Protein AF-A0A1V5Z881-F1 (afdb_monomer_lite)

Secondary structure (DSSP, 8-state):
------PPPPTT---PPP------PPP--EEEEEEESEEEEEPTT-EEEEEE-SSSEEEEETTEEEEE-TT-EEEEEESS-BS-EEEEETTEEEEEEEEEEEEEETTEEEEEEEEEEEEB--EEEEEEES--EEEEE-TT-EEEEETTEEEEEE-TTPEEEEES-B--TTS-EEEEEETTTEEEEEEEESEEEEE---

Sequence (198 aa):
MTSLDLVFCDPGESSDSPVKEITVLPVDRQDVLLSGPGTANIDAGGELFFTVKGPGMLIRIGGRDRYLEKGDLVRIEINNGGTGSISIINNAIVQFNFDKVSLWINGQEFESGWLTNININQYEQIATSDITIRIIAREPGLKGLVNGIPSIVASPGQMITLHNTGTDSTGKLLFSIQDGAGFSFRGGIESYEVTTPF

Foldseek 3Di:
DDDDDDDDDDPPDPPPDPPPPPPPDDQDFWWKWWWDAWDKKWAFFKKKWFFAQDFDWWWQFPNDIDGDDHGKIKMKGQHHITAFWWKWPPQWTFGDWHAWIWIDIPNHTDDIGTTDGTTRPHTPDMAMFFGKMKIAAAPPWIWMDTNNHTDDTGHHQKIKIFTRWAADPNRTFTWHADVPTHIITTTTGNDMDIGHDD

Radius of gyration: 20.82 Å; chains: 1; bounding box: 64×52×42 Å

Structure (mmCIF, N/CA/C/O backbone):
data_AF-A0A1V5Z881-F1
#
_entry.id   AF-A0A1V5Z881-F1
#
loop_
_atom_site.group_PDB
_atom_site.id
_atom_site.type_symbol
_atom_site.label_atom_id
_atom_site.label_alt_id
_atom_site.label_comp_id
_atom_site.label_asym_id
_atom_site.label_entity_id
_atom_site.label_seq_id
_atom_site.pdbx_PDB_ins_code
_atom_site.Cartn_x
_atom_site.Cartn_y
_atom_site.Cartn_z
_atom_site.occupancy
_atom_site.B_iso_or_equiv
_atom_site.auth_seq_id
_atom_site.auth_comp_id
_atom_site.auth_asym_id
_atom_site.auth_atom_id
_atom_site.pdbx_PDB_model_num
ATOM 1 N N . MET A 1 1 ? -44.260 37.693 -11.714 1.00 41.31 1 MET A N 1
ATOM 2 C CA . MET A 1 1 ? -44.206 38.069 -10.288 1.00 41.31 1 MET A CA 1
ATOM 3 C C . MET A 1 1 ? -44.377 36.793 -9.502 1.00 41.31 1 MET A C 1
ATOM 5 O O . MET A 1 1 ? -45.461 36.230 -9.530 1.00 41.31 1 MET A O 1
ATOM 9 N N . THR A 1 2 ? -43.302 36.294 -8.911 1.00 42.19 2 THR A N 1
ATOM 10 C CA . THR A 1 2 ? -43.295 35.037 -8.157 1.00 42.19 2 THR A CA 1
ATOM 11 C C . THR A 1 2 ? -42.903 35.401 -6.732 1.00 42.19 2 THR A C 1
ATOM 13 O O . THR A 1 2 ? -41.853 36.009 -6.531 1.00 42.19 2 THR A O 1
ATOM 16 N N . SER A 1 3 ? -43.804 35.140 -5.784 1.00 46.16 3 SER A N 1
ATOM 17 C CA . SER A 1 3 ? -43.591 35.367 -4.351 1.00 46.16 3 SER A CA 1
ATOM 18 C C . SER A 1 3 ? -42.588 34.346 -3.824 1.00 46.16 3 SER A C 1
ATOM 20 O O . SER A 1 3 ? -42.659 33.176 -4.199 1.00 46.16 3 SER A O 1
ATOM 22 N N . LEU A 1 4 ? -41.653 34.793 -2.989 1.00 37.97 4 LEU A N 1
ATOM 23 C CA . LEU A 1 4 ? -40.708 33.935 -2.285 1.00 37.97 4 LEU A CA 1
ATOM 24 C C . LEU A 1 4 ? -41.247 33.722 -0.866 1.00 37.97 4 LEU A C 1
ATOM 26 O O . LEU A 1 4 ? -41.207 34.647 -0.056 1.00 37.97 4 LEU A O 1
ATOM 30 N N . ASP A 1 5 ? -41.763 32.528 -0.581 1.00 45.12 5 ASP A N 1
ATOM 31 C CA . ASP A 1 5 ? -42.147 32.139 0.777 1.00 45.12 5 ASP A CA 1
ATOM 32 C C . ASP A 1 5 ? -40.888 31.757 1.564 1.00 45.12 5 ASP A C 1
ATOM 34 O O . ASP A 1 5 ? -40.232 30.752 1.288 1.00 45.12 5 ASP A O 1
ATOM 38 N N . LEU A 1 6 ? -40.530 32.595 2.536 1.00 38.25 6 LEU A N 1
ATOM 39 C CA . LEU A 1 6 ? -39.481 32.325 3.515 1.00 38.25 6 LEU A CA 1
ATOM 40 C C . LEU A 1 6 ? -40.122 31.692 4.753 1.00 38.25 6 LEU A C 1
ATOM 42 O O . LEU A 1 6 ? -40.798 32.370 5.525 1.00 38.25 6 LEU A O 1
ATOM 46 N N . VAL A 1 7 ? -39.893 30.394 4.946 1.00 51.06 7 VAL A N 1
ATOM 47 C CA . VAL A 1 7 ? -40.188 29.705 6.208 1.00 51.06 7 VAL A CA 1
ATOM 48 C C . VAL A 1 7 ? -38.971 29.865 7.120 1.00 51.06 7 VAL A C 1
ATOM 50 O O . VAL A 1 7 ? -37.880 29.407 6.786 1.00 51.06 7 VAL A O 1
ATOM 53 N N . PHE A 1 8 ? -39.143 30.539 8.257 1.00 43.69 8 PHE A N 1
ATOM 54 C CA . PHE A 1 8 ? -38.136 30.591 9.317 1.00 43.69 8 PHE A CA 1
ATOM 55 C C . PHE A 1 8 ? -38.283 29.350 10.204 1.00 43.69 8 PHE A C 1
ATOM 57 O O . PHE A 1 8 ? -39.361 29.116 10.749 1.00 43.69 8 PHE A O 1
ATOM 64 N N . CYS A 1 9 ? -37.215 28.562 10.351 1.00 49.19 9 CYS A N 1
ATOM 65 C CA . CYS A 1 9 ? -37.165 27.487 11.343 1.00 49.19 9 CYS A CA 1
ATOM 66 C C . CYS A 1 9 ? -36.985 28.064 12.758 1.00 49.19 9 CYS A C 1
ATOM 68 O O . CYS A 1 9 ? -36.233 29.020 12.960 1.00 49.19 9 CYS A O 1
ATOM 70 N N . ASP A 1 10 ? -37.687 27.463 13.718 1.00 52.06 10 ASP A N 1
ATOM 71 C CA . ASP A 1 10 ? -37.670 27.773 15.152 1.00 52.06 10 ASP A CA 1
ATOM 72 C C . ASP A 1 10 ? -36.267 27.487 15.745 1.00 52.06 10 ASP A C 1
ATOM 74 O O . ASP A 1 10 ? -35.690 26.442 15.430 1.00 52.06 10 ASP A O 1
ATOM 78 N N . PRO A 1 11 ? -35.672 28.346 16.600 1.00 50.09 11 PRO A N 1
ATOM 79 C CA . PRO A 1 11 ? -34.276 28.214 17.029 1.00 50.09 11 PRO A CA 1
ATOM 80 C C . PRO A 1 11 ? -34.066 27.151 18.129 1.00 50.09 11 PRO A C 1
ATOM 82 O O . PRO A 1 11 ? -33.112 27.238 18.901 1.00 50.09 11 PRO A O 1
ATOM 85 N N . GLY A 1 12 ? -34.961 26.162 18.224 1.00 48.94 12 GLY A N 1
ATOM 86 C CA . GLY A 1 12 ? -34.982 25.143 19.277 1.00 48.94 12 GLY A CA 1
ATOM 87 C C . GLY A 1 12 ? -34.717 23.709 18.817 1.00 48.94 12 GLY A C 1
ATOM 88 O O . GLY A 1 12 ? -34.473 22.854 19.668 1.00 48.94 12 GLY A O 1
ATOM 89 N N . GLU A 1 13 ? -34.726 23.416 17.514 1.00 47.75 13 GLU A N 1
ATOM 90 C CA . GLU A 1 13 ? -34.368 22.078 17.040 1.00 47.75 13 GLU A CA 1
ATOM 91 C C . GLU A 1 13 ? -32.858 21.986 16.826 1.00 47.75 13 GLU A C 1
ATOM 93 O O . GLU A 1 13 ? -32.286 22.538 15.885 1.00 47.75 13 GLU A O 1
ATOM 98 N N . SER A 1 14 ? -32.205 21.278 17.746 1.00 51.06 14 SER A N 1
ATOM 99 C CA . SER A 1 14 ? -30.884 20.697 17.545 1.00 51.06 14 SER A CA 1
ATOM 100 C C . SER A 1 14 ? -30.929 19.830 16.286 1.00 51.06 14 SER A C 1
ATOM 102 O O . SER A 1 14 ? -31.269 18.652 16.353 1.00 51.06 14 SER A O 1
ATOM 104 N N . SER A 1 15 ? -30.602 20.418 15.135 1.00 48.44 15 SER A N 1
ATOM 105 C CA . SER A 1 15 ? -30.239 19.662 13.944 1.00 48.44 15 SER A CA 1
ATOM 106 C C . SER A 1 15 ? -29.071 18.773 14.343 1.00 48.44 15 SER A C 1
ATOM 108 O O . SER A 1 15 ? -27.965 19.280 14.554 1.00 48.44 15 SER A O 1
ATOM 110 N N . ASP A 1 16 ? -29.305 17.464 14.448 1.00 54.44 16 ASP A N 1
ATOM 111 C CA . ASP A 1 16 ? -28.211 16.503 14.464 1.00 54.44 16 ASP A CA 1
ATOM 112 C C . ASP A 1 16 ? -27.288 16.870 13.302 1.00 54.44 16 ASP A C 1
ATOM 114 O O . ASP A 1 16 ? -27.725 17.052 12.158 1.00 54.44 16 ASP A O 1
ATOM 118 N N . SER A 1 17 ? -26.019 17.124 13.623 1.00 54.38 17 SER A N 1
ATOM 119 C CA . SER A 1 17 ? -25.043 17.461 12.596 1.00 54.38 17 SER A CA 1
ATOM 120 C C . SER A 1 17 ? -25.013 16.296 11.609 1.00 54.38 17 SER A C 1
ATOM 122 O O . SER A 1 17 ? -24.917 15.153 12.060 1.00 54.38 17 SER A O 1
ATOM 124 N N . PRO A 1 18 ? -25.126 16.539 10.291 1.00 47.09 18 PRO A N 1
ATOM 125 C CA . PRO A 1 18 ? -25.160 15.456 9.324 1.00 47.09 18 PRO A CA 1
ATOM 126 C C . PRO A 1 18 ? -23.908 14.602 9.515 1.00 47.09 18 PRO A C 1
ATOM 128 O O . PRO A 1 18 ? -22.785 15.096 9.376 1.00 47.09 18 PRO A O 1
ATOM 131 N N . VAL A 1 19 ? -24.105 13.331 9.880 1.00 45.56 19 VAL A N 1
ATOM 132 C CA . VAL A 1 19 ? -23.028 12.346 9.935 1.00 45.56 19 VAL A CA 1
ATOM 133 C C . VAL A 1 19 ? -22.480 12.261 8.520 1.00 45.56 19 VAL A C 1
ATOM 135 O O . VAL A 1 19 ? -23.151 11.808 7.595 1.00 45.56 19 VAL A O 1
ATOM 138 N N . LYS A 1 20 ? -21.280 12.804 8.328 1.00 40.09 20 LYS A N 1
ATOM 139 C CA . LYS A 1 20 ? -20.605 12.820 7.037 1.00 40.09 20 LYS A CA 1
ATOM 140 C C . LYS A 1 20 ? -20.069 11.411 6.793 1.00 40.09 20 LYS A C 1
ATOM 142 O O . LYS A 1 20 ? -18.910 11.125 7.075 1.00 40.09 20 LYS A O 1
ATOM 147 N N . GLU A 1 21 ? -20.928 10.510 6.331 1.00 46.28 21 GLU A N 1
ATOM 148 C CA . GLU A 1 21 ? -20.502 9.196 5.860 1.00 46.28 21 GLU A CA 1
ATOM 149 C C . GLU A 1 21 ? -19.672 9.399 4.588 1.00 46.28 21 GLU A C 1
ATOM 151 O O . GLU A 1 21 ? -20.190 9.712 3.514 1.00 46.28 21 GLU A O 1
ATOM 156 N N . ILE A 1 22 ? -18.349 9.283 4.712 1.00 46.09 22 ILE A N 1
ATOM 157 C CA . ILE A 1 22 ? -17.461 9.229 3.553 1.00 46.09 22 ILE A CA 1
ATOM 158 C C . ILE A 1 22 ? -17.677 7.858 2.918 1.00 46.09 22 ILE A C 1
ATOM 160 O O . ILE A 1 22 ? -17.100 6.860 3.343 1.00 46.09 22 ILE A O 1
ATOM 164 N N . THR A 1 23 ? -18.537 7.801 1.904 1.00 40.41 23 THR A N 1
ATOM 165 C CA . THR A 1 23 ? -18.620 6.624 1.039 1.00 40.41 23 THR A CA 1
ATOM 166 C C . THR A 1 23 ? -17.416 6.661 0.102 1.00 40.41 23 THR A C 1
ATOM 168 O O . THR A 1 23 ? -17.416 7.395 -0.886 1.00 40.41 23 THR A O 1
ATOM 171 N N . VAL A 1 24 ? -16.364 5.908 0.425 1.00 50.66 24 VAL A N 1
ATOM 172 C CA . VAL A 1 24 ? -15.249 5.679 -0.503 1.00 50.66 24 VAL A CA 1
ATOM 173 C C . VAL A 1 24 ? -15.739 4.687 -1.551 1.00 50.66 24 VAL A C 1
ATOM 175 O O . VAL A 1 24 ? -15.876 3.495 -1.276 1.00 50.66 24 VAL A O 1
ATOM 178 N N . LEU A 1 25 ? -16.055 5.180 -2.748 1.00 49.97 25 LEU A N 1
ATOM 179 C CA . LEU A 1 25 ? -16.342 4.301 -3.876 1.00 49.97 25 LEU A CA 1
ATOM 180 C C . LEU A 1 25 ? -15.048 3.566 -4.256 1.00 49.97 25 LEU A C 1
ATOM 182 O O . LEU A 1 25 ? -13.996 4.207 -4.334 1.00 49.97 25 LEU A O 1
ATOM 186 N N . PRO A 1 26 ? -15.090 2.242 -4.478 1.00 54.88 26 PRO A N 1
ATOM 187 C CA . PRO A 1 26 ? -13.920 1.520 -4.947 1.00 54.88 26 PRO A CA 1
ATOM 188 C C . PRO A 1 26 ? -13.486 2.102 -6.295 1.00 54.88 26 PRO A C 1
ATOM 190 O O . PRO A 1 26 ? -14.271 2.164 -7.238 1.00 54.88 26 PRO A O 1
ATOM 193 N N . VAL A 1 27 ? -12.235 2.555 -6.366 1.00 64.94 27 VAL A N 1
ATOM 194 C CA . VAL A 1 27 ? -11.595 2.924 -7.631 1.00 64.94 27 VAL A CA 1
ATOM 195 C C . VAL A 1 27 ? -11.415 1.642 -8.440 1.00 64.94 27 VAL A C 1
ATOM 197 O O . VAL A 1 27 ? -10.909 0.651 -7.904 1.00 64.94 27 VAL A O 1
ATOM 200 N N . ASP A 1 28 ? -11.822 1.653 -9.710 1.00 80.06 28 ASP A N 1
ATOM 201 C CA . ASP A 1 28 ? -11.549 0.546 -10.624 1.00 80.06 28 ASP A CA 1
ATOM 202 C C . ASP A 1 28 ? -10.032 0.403 -10.779 1.00 80.06 28 ASP A C 1
ATOM 204 O O . ASP A 1 28 ? -9.352 1.265 -11.339 1.00 80.06 28 ASP A O 1
ATOM 208 N N . ARG A 1 29 ? -9.493 -0.690 -10.236 1.00 91.94 29 ARG A N 1
ATOM 209 C CA . ARG A 1 29 ? -8.062 -0.988 -10.246 1.00 91.94 29 ARG A CA 1
ATOM 210 C C . ARG A 1 29 ? -7.751 -2.123 -11.210 1.00 91.94 29 ARG A C 1
ATOM 212 O O . ARG A 1 29 ? -8.517 -3.070 -11.358 1.00 91.94 29 ARG A O 1
ATOM 219 N N . GLN A 1 30 ? -6.589 -2.027 -11.840 1.00 95.94 30 GLN A N 1
ATOM 220 C CA . GLN A 1 30 ? -6.011 -3.059 -12.689 1.00 95.94 30 GLN A CA 1
ATOM 221 C C . GLN A 1 30 ? -5.110 -3.961 -11.849 1.00 95.94 30 GLN A C 1
ATOM 223 O O . GLN A 1 30 ? -4.256 -3.470 -11.109 1.00 95.94 30 GLN A O 1
ATOM 228 N N . ASP A 1 31 ? -5.274 -5.272 -11.991 1.00 97.69 31 ASP A N 1
ATOM 229 C CA . ASP A 1 31 ? -4.480 -6.255 -11.262 1.00 97.69 31 ASP A CA 1
ATOM 230 C C . ASP A 1 31 ? -3.057 -6.279 -11.803 1.00 97.69 31 ASP A C 1
ATOM 232 O O . ASP A 1 31 ? -2.831 -6.517 -12.989 1.00 97.69 31 ASP A O 1
ATOM 236 N N . VAL A 1 32 ? -2.076 -6.087 -10.935 1.00 97.75 32 VAL A N 1
ATOM 237 C CA . VAL A 1 32 ? -0.672 -6.037 -11.320 1.00 97.75 32 VAL A CA 1
ATOM 238 C C . VAL A 1 32 ? 0.141 -7.046 -10.540 1.00 97.75 32 VAL A C 1
ATOM 240 O O . VAL A 1 32 ? -0.009 -7.216 -9.331 1.00 97.75 32 VAL A O 1
ATOM 243 N N . LEU A 1 33 ? 1.037 -7.708 -11.268 1.00 97.31 33 LEU A N 1
ATOM 244 C CA . LEU A 1 33 ? 2.072 -8.568 -10.721 1.00 97.31 33 LEU A CA 1
ATOM 245 C C . LEU A 1 33 ? 3.421 -8.095 -11.252 1.00 97.31 33 LEU A C 1
ATOM 247 O O . LEU A 1 33 ? 3.660 -8.099 -12.462 1.00 97.31 33 LEU A O 1
ATOM 251 N N . LEU A 1 34 ? 4.306 -7.708 -10.342 1.00 95.00 34 LEU A N 1
ATOM 252 C CA . LEU A 1 34 ? 5.620 -7.189 -10.678 1.00 95.00 34 LEU A CA 1
ATOM 253 C C . LEU A 1 34 ? 6.640 -7.663 -9.643 1.00 95.00 34 LEU A C 1
ATOM 255 O O . LEU A 1 34 ? 6.445 -7.521 -8.440 1.00 95.00 34 LEU A O 1
ATOM 259 N N . SER A 1 35 ? 7.743 -8.234 -10.105 1.00 92.06 35 SER A N 1
ATOM 260 C CA . SER A 1 35 ? 8.824 -8.677 -9.230 1.00 92.06 35 SER A CA 1
ATOM 261 C C . SER A 1 35 ? 10.138 -8.665 -9.979 1.00 92.06 35 SER A C 1
ATOM 263 O O . SER A 1 35 ? 10.175 -8.997 -11.166 1.00 92.06 35 SER A O 1
ATOM 265 N N . GLY A 1 36 ? 11.220 -8.360 -9.278 1.00 89.62 36 GLY A N 1
ATOM 266 C CA . GLY A 1 36 ? 12.553 -8.473 -9.842 1.00 89.62 36 GLY A CA 1
ATOM 267 C C . GLY A 1 36 ? 13.592 -7.649 -9.093 1.00 89.62 36 GLY A C 1
ATOM 268 O O . GLY A 1 36 ? 13.304 -7.087 -8.030 1.00 89.62 36 GLY A O 1
ATOM 269 N N . PRO A 1 37 ? 14.815 -7.585 -9.638 1.00 87.62 37 PRO A N 1
ATOM 270 C CA . PRO A 1 37 ? 15.894 -6.822 -9.040 1.00 87.62 37 PRO A CA 1
ATOM 271 C C . PRO A 1 37 ? 15.584 -5.327 -9.133 1.00 87.62 37 PRO A C 1
ATOM 273 O O . PRO A 1 37 ? 15.241 -4.794 -10.188 1.00 87.62 37 PRO A O 1
ATOM 276 N N . GLY A 1 38 ? 15.718 -4.631 -8.012 1.00 86.38 38 GLY A N 1
ATOM 277 C CA . GLY A 1 38 ? 15.377 -3.221 -7.938 1.00 86.38 38 GLY A CA 1
ATOM 278 C C . GLY A 1 38 ? 15.356 -2.713 -6.512 1.00 86.38 38 GLY A C 1
ATOM 279 O O . GLY A 1 38 ? 15.526 -3.473 -5.559 1.00 86.38 38 GLY A O 1
ATOM 280 N N . THR A 1 39 ? 15.142 -1.414 -6.385 1.00 90.00 39 THR A N 1
ATOM 281 C CA . THR A 1 39 ? 14.741 -0.782 -5.127 1.00 90.00 39 THR A CA 1
ATOM 282 C C . THR A 1 39 ? 13.332 -0.258 -5.297 1.00 90.00 39 THR A C 1
ATOM 284 O O . THR A 1 39 ? 12.971 0.159 -6.395 1.00 90.00 39 THR A O 1
ATOM 287 N N . ALA A 1 40 ? 12.549 -0.256 -4.228 1.00 91.75 40 ALA A N 1
ATOM 288 C CA . ALA A 1 40 ? 11.232 0.352 -4.240 1.00 91.75 40 ALA A CA 1
ATOM 289 C C . ALA A 1 40 ? 11.041 1.219 -2.999 1.00 91.75 40 ALA A C 1
ATOM 291 O O . ALA A 1 40 ? 11.704 1.010 -1.985 1.00 91.75 40 ALA A O 1
ATOM 292 N N . ASN A 1 41 ? 10.134 2.177 -3.073 1.00 93.00 41 ASN A N 1
ATOM 293 C CA . ASN A 1 41 ? 9.687 2.972 -1.943 1.00 93.00 41 ASN A CA 1
ATOM 294 C C . ASN A 1 41 ? 8.215 3.330 -2.131 1.00 93.00 41 ASN A C 1
ATOM 296 O O . ASN A 1 41 ? 7.719 3.392 -3.253 1.00 93.00 41 ASN A O 1
ATOM 300 N N . ILE A 1 42 ? 7.529 3.574 -1.024 1.00 94.75 42 ILE A N 1
ATOM 301 C CA . ILE A 1 42 ? 6.209 4.197 -1.025 1.00 94.75 42 ILE A CA 1
ATOM 302 C C . ILE A 1 42 ? 6.387 5.698 -0.800 1.00 94.75 42 ILE A C 1
ATOM 304 O O . ILE A 1 42 ? 7.253 6.108 -0.024 1.00 94.75 42 ILE A O 1
ATOM 308 N N . ASP A 1 43 ? 5.617 6.515 -1.510 1.00 95.31 43 ASP A N 1
ATOM 309 C CA . ASP A 1 43 ? 5.571 7.961 -1.294 1.00 95.31 43 ASP A CA 1
ATOM 310 C C . ASP A 1 43 ? 4.813 8.287 0.007 1.00 95.31 43 ASP A C 1
ATOM 312 O O . ASP A 1 43 ? 4.004 7.504 0.509 1.00 95.31 43 ASP A O 1
ATOM 316 N N . ALA A 1 44 ? 5.091 9.455 0.582 1.00 95.00 44 ALA A N 1
ATOM 317 C CA . ALA A 1 44 ? 4.340 9.952 1.728 1.00 95.00 44 ALA A CA 1
ATOM 318 C C . ALA A 1 44 ? 2.888 10.295 1.350 1.00 95.00 44 ALA A C 1
ATOM 320 O O . ALA A 1 44 ? 2.605 10.665 0.213 1.00 95.00 44 ALA A O 1
ATOM 321 N N . GLY A 1 45 ? 1.991 10.230 2.333 1.00 92.25 45 GLY A N 1
ATOM 322 C CA . GLY A 1 45 ? 0.582 10.610 2.206 1.00 92.25 45 GLY A CA 1
ATOM 323 C C . GLY A 1 45 ? -0.364 9.458 1.873 1.00 92.25 45 GLY A C 1
ATOM 324 O O . GLY A 1 45 ? -1.569 9.659 1.915 1.00 92.25 45 GLY A O 1
ATOM 325 N N . GLY A 1 46 ? 0.150 8.258 1.587 1.00 95.06 46 GLY A N 1
ATOM 326 C CA . GLY A 1 46 ? -0.692 7.088 1.346 1.00 95.06 46 GLY A CA 1
ATOM 327 C C . GLY A 1 46 ? -1.478 6.666 2.591 1.00 95.06 46 GLY A C 1
ATOM 328 O O . GLY A 1 46 ? -0.943 6.663 3.700 1.00 95.06 46 GLY A O 1
ATOM 329 N N . GLU A 1 47 ? -2.726 6.254 2.399 1.00 96.62 47 GLU A N 1
ATOM 330 C CA . GLU A 1 47 ? -3.657 5.913 3.474 1.00 96.62 47 GLU A CA 1
ATOM 331 C C . GLU A 1 47 ? -4.255 4.513 3.291 1.00 96.62 47 GLU A C 1
ATOM 333 O O . GLU A 1 47 ? -4.575 4.091 2.176 1.00 96.62 47 GLU A O 1
ATOM 338 N N . LEU A 1 48 ? -4.453 3.804 4.403 1.00 96.81 48 LEU A N 1
ATOM 339 C CA . LEU A 1 48 ? -5.198 2.547 4.486 1.00 96.81 48 LEU A CA 1
ATOM 340 C C . LEU A 1 48 ? -6.368 2.709 5.459 1.00 96.81 48 LEU A C 1
ATOM 342 O O . LEU A 1 48 ? -6.173 3.101 6.607 1.00 96.81 48 LEU A O 1
ATOM 346 N N . PHE A 1 49 ? -7.564 2.341 5.015 1.00 96.56 49 PHE A N 1
ATOM 347 C CA . PHE A 1 49 ? -8.807 2.413 5.775 1.00 96.5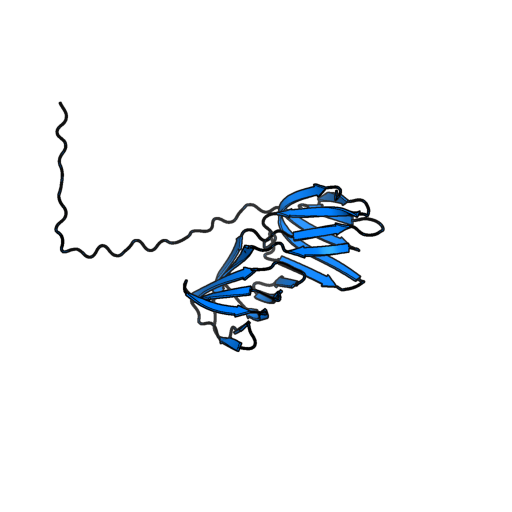6 49 PHE A CA 1
ATOM 348 C C . PHE A 1 49 ? -9.413 1.028 5.918 1.00 96.56 49 PHE A C 1
ATOM 350 O O . PHE A 1 49 ? -9.464 0.281 4.941 1.00 96.56 49 PHE A O 1
ATOM 357 N N . PHE A 1 50 ? -9.926 0.693 7.098 1.00 96.62 50 PHE A N 1
ATOM 358 C CA . PHE A 1 50 ? -10.727 -0.514 7.272 1.00 96.62 50 PHE A CA 1
ATOM 359 C C . PHE A 1 50 ? -11.666 -0.429 8.475 1.00 96.62 50 PHE A C 1
ATOM 361 O O . PHE A 1 50 ? -11.449 0.343 9.407 1.00 96.62 50 PHE A O 1
ATOM 368 N N . THR A 1 51 ? -12.700 -1.271 8.461 1.00 96.75 51 THR A N 1
ATOM 369 C CA . THR A 1 51 ? -13.616 -1.452 9.596 1.00 96.75 51 THR A CA 1
ATOM 370 C C . THR A 1 51 ? -13.363 -2.796 10.265 1.00 96.75 51 THR A C 1
ATOM 372 O O . THR A 1 51 ? -13.381 -3.846 9.614 1.00 96.75 51 THR A O 1
ATOM 375 N N . VAL A 1 52 ? -13.132 -2.768 11.575 1.00 96.12 52 VAL A N 1
ATOM 376 C CA . VAL A 1 52 ? -12.811 -3.947 12.385 1.00 96.12 52 VAL A CA 1
ATOM 377 C C . VAL A 1 52 ? -14.034 -4.850 12.536 1.00 96.12 52 VAL A C 1
ATOM 379 O O . VAL A 1 52 ? -15.069 -4.435 13.051 1.00 96.12 52 VAL A O 1
ATOM 382 N N . LYS A 1 53 ? -13.916 -6.121 12.133 1.00 95.44 53 LYS A N 1
ATOM 383 C CA . LYS A 1 53 ? -15.054 -7.063 12.132 1.00 95.44 53 LYS A CA 1
ATOM 384 C C . LYS A 1 53 ? -15.186 -7.912 13.402 1.00 95.44 53 LYS A C 1
ATOM 386 O O . LYS A 1 53 ? -16.271 -8.417 13.699 1.00 95.44 53 LYS A O 1
ATOM 391 N N . GLY A 1 54 ? -14.109 -8.102 14.160 1.00 86.56 54 GLY A N 1
ATOM 392 C CA . GLY A 1 54 ? -14.087 -9.049 15.273 1.00 86.56 54 GLY A CA 1
ATOM 393 C C . GLY A 1 54 ? -13.083 -8.707 16.371 1.00 86.56 54 GLY A C 1
ATOM 394 O O . GLY A 1 54 ? -12.338 -7.740 16.248 1.00 86.56 54 GLY A O 1
ATOM 395 N N . PRO A 1 55 ? -13.085 -9.482 17.465 1.00 86.19 55 PRO A N 1
ATOM 396 C CA . PRO A 1 55 ? -12.276 -9.191 18.641 1.00 86.19 55 PRO A CA 1
ATOM 397 C C . PRO A 1 55 ? -10.810 -9.612 18.470 1.00 86.19 55 PRO A C 1
ATOM 399 O O . PRO A 1 55 ? -10.473 -10.427 17.610 1.00 86.19 55 PRO A O 1
ATOM 402 N N . GLY A 1 56 ? -9.954 -9.118 19.369 1.00 83.75 56 GLY A N 1
ATOM 403 C CA . GLY A 1 56 ? -8.576 -9.599 19.523 1.00 83.75 56 GLY A CA 1
ATOM 404 C C . GLY A 1 56 ? -7.603 -9.103 18.453 1.00 83.75 56 GLY A C 1
ATOM 405 O O . GLY A 1 56 ? -6.547 -9.705 18.268 1.00 83.75 56 GLY A O 1
ATOM 406 N N . MET A 1 57 ? -7.955 -8.029 17.750 1.00 94.81 57 MET A N 1
ATOM 407 C CA . MET A 1 57 ? -7.074 -7.371 16.791 1.00 94.81 57 MET A CA 1
ATOM 408 C C . MET A 1 57 ? -6.181 -6.360 17.489 1.00 94.81 57 MET A C 1
ATOM 410 O O . MET A 1 57 ? -6.593 -5.728 18.465 1.00 94.81 57 MET A O 1
ATOM 414 N N . LEU A 1 58 ? -4.960 -6.210 16.981 1.00 95.69 58 LEU A N 1
ATOM 415 C CA . LEU A 1 58 ? -3.977 -5.315 17.575 1.00 95.69 58 LEU A CA 1
ATOM 416 C C . LEU A 1 58 ? -3.176 -4.575 16.508 1.00 95.69 58 LEU A C 1
ATOM 418 O O . LEU A 1 58 ? -2.880 -5.116 15.439 1.00 95.69 58 LEU A O 1
ATOM 422 N N . ILE A 1 59 ? -2.777 -3.356 16.847 1.00 97.38 59 ILE A N 1
ATOM 423 C CA . ILE A 1 59 ? -1.757 -2.594 16.132 1.00 97.38 59 ILE A CA 1
ATOM 424 C C . ILE A 1 59 ? -0.717 -2.133 17.150 1.00 97.38 59 ILE A C 1
ATOM 426 O O . ILE A 1 59 ? -1.073 -1.571 18.185 1.00 97.38 59 ILE A O 1
ATOM 430 N N . ARG A 1 60 ? 0.566 -2.361 16.862 1.00 96.75 60 ARG A N 1
ATOM 431 C CA . ARG A 1 60 ? 1.683 -1.810 17.631 1.00 96.75 60 ARG A CA 1
ATOM 432 C C . ARG A 1 60 ? 2.289 -0.633 16.889 1.00 96.75 60 ARG A C 1
ATOM 434 O O . ARG A 1 60 ? 2.919 -0.820 15.846 1.00 96.75 60 ARG A O 1
ATOM 441 N N . ILE A 1 61 ? 2.158 0.550 17.473 1.00 97.06 61 ILE A N 1
ATOM 442 C CA . ILE A 1 61 ? 2.663 1.810 16.927 1.00 97.06 61 ILE A CA 1
ATOM 443 C C . ILE A 1 61 ? 3.430 2.577 18.005 1.00 97.06 61 ILE A C 1
ATOM 445 O O . ILE A 1 61 ? 3.012 2.620 19.160 1.00 97.06 61 ILE A O 1
ATOM 449 N N . GLY A 1 62 ? 4.608 3.106 17.666 1.00 93.81 62 GLY A N 1
ATOM 450 C CA . GLY A 1 62 ? 5.442 3.840 18.630 1.00 93.81 62 GLY A CA 1
ATOM 451 C C . GLY A 1 62 ? 5.845 3.004 19.857 1.00 93.81 62 GLY A C 1
ATOM 452 O O . GLY A 1 62 ? 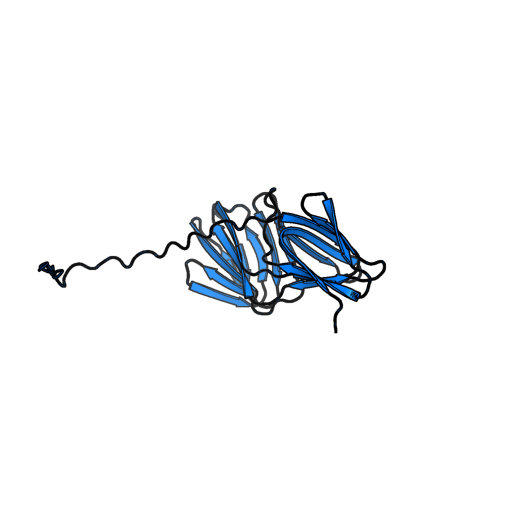6.060 3.542 20.940 1.00 93.81 62 GLY A O 1
ATOM 453 N N . GLY A 1 63 ? 5.896 1.673 19.715 1.00 93.12 63 GLY A N 1
ATOM 454 C CA . GLY A 1 63 ? 6.166 0.737 20.814 1.00 93.12 63 GLY A CA 1
ATOM 455 C C . GLY A 1 63 ? 4.980 0.462 21.749 1.00 93.12 63 GLY A C 1
ATOM 456 O O . GLY A 1 63 ? 5.151 -0.256 22.733 1.00 93.12 63 GLY A O 1
ATOM 457 N N . ARG A 1 64 ? 3.786 0.992 21.457 1.00 94.00 64 ARG A N 1
ATOM 458 C CA . ARG A 1 64 ? 2.564 0.801 22.250 1.00 94.00 64 ARG A CA 1
ATOM 459 C C . ARG A 1 64 ? 1.562 -0.076 21.515 1.00 94.00 64 ARG A C 1
ATOM 461 O O . ARG A 1 64 ? 1.364 0.083 20.314 1.00 94.00 64 ARG A O 1
ATOM 468 N N . ASP A 1 65 ? 0.917 -0.970 22.257 1.00 95.69 65 ASP A N 1
ATOM 469 C CA . ASP A 1 65 ? -0.157 -1.811 21.733 1.00 95.69 65 ASP A CA 1
ATOM 470 C C . ASP A 1 65 ? -1.499 -1.094 21.817 1.00 95.69 65 ASP A C 1
ATOM 472 O O . ASP A 1 65 ? -1.896 -0.605 22.877 1.00 95.69 65 ASP A O 1
ATOM 476 N N . ARG A 1 66 ? -2.229 -1.105 20.704 1.00 95.56 66 ARG A N 1
ATOM 477 C CA . ARG A 1 66 ? -3.627 -0.708 20.627 1.00 95.56 66 ARG A CA 1
ATOM 478 C C . ARG A 1 66 ? -4.469 -1.907 20.228 1.00 95.56 66 ARG A C 1
ATOM 480 O O . ARG A 1 66 ? -4.393 -2.375 19.094 1.00 95.56 66 ARG A O 1
ATOM 487 N N . TYR A 1 67 ? -5.275 -2.382 21.170 1.00 95.81 67 TYR A N 1
ATOM 488 C CA . TYR A 1 67 ? -6.334 -3.343 20.887 1.00 95.81 67 TYR A CA 1
ATOM 489 C C . TYR A 1 67 ? -7.517 -2.622 20.250 1.00 95.81 67 TYR A C 1
ATOM 491 O O . TYR A 1 67 ? -7.854 -1.507 20.655 1.00 95.81 67 TYR A O 1
ATOM 499 N N . LEU A 1 68 ? -8.109 -3.260 19.248 1.00 95.94 68 LEU A N 1
ATOM 500 C CA . LEU A 1 68 ? -9.232 -2.719 18.492 1.00 95.94 68 LEU A CA 1
ATOM 501 C C . LEU A 1 68 ? -10.524 -3.446 18.851 1.00 95.94 68 LEU A C 1
ATOM 503 O O . LEU A 1 68 ? -10.527 -4.655 19.110 1.00 95.94 68 LEU A O 1
ATOM 507 N N . GLU A 1 69 ? -11.620 -2.701 18.829 1.00 94.94 69 GLU A N 1
ATOM 508 C CA . GLU A 1 69 ? -12.961 -3.207 19.076 1.00 94.94 69 GLU A CA 1
ATOM 509 C C . GLU A 1 69 ? -13.718 -3.410 17.764 1.00 94.94 69 GLU A C 1
ATOM 511 O O . GLU A 1 69 ? -13.457 -2.767 16.747 1.00 94.94 69 GLU A O 1
ATOM 516 N N . LYS A 1 70 ? -14.684 -4.333 17.775 1.00 95.56 70 LYS A N 1
ATOM 517 C CA . LYS A 1 70 ? -15.572 -4.523 16.627 1.00 95.56 70 LYS A CA 1
ATOM 518 C C . LYS A 1 70 ? -16.295 -3.209 16.315 1.00 95.56 70 LYS A C 1
ATOM 520 O O . LYS A 1 70 ? -16.933 -2.644 17.195 1.00 95.56 70 LYS A O 1
ATOM 525 N N . GLY A 1 71 ? -16.269 -2.808 15.048 1.00 94.44 71 GLY A N 1
ATOM 526 C CA . GLY A 1 71 ? -16.876 -1.574 14.560 1.00 94.44 71 GLY A CA 1
ATOM 527 C C . GLY A 1 71 ? -15.919 -0.385 14.518 1.00 94.44 71 GLY A C 1
ATOM 528 O O . GLY A 1 71 ? -16.278 0.620 13.912 1.00 94.44 71 GLY A O 1
ATOM 529 N N . ASP A 1 72 ? -14.707 -0.498 15.078 1.00 96.31 72 ASP A N 1
ATOM 530 C CA . ASP A 1 72 ? -13.710 0.566 14.971 1.00 96.31 72 ASP A CA 1
ATOM 531 C C . ASP A 1 72 ? -13.416 0.883 13.498 1.00 96.31 72 ASP A C 1
ATOM 533 O O . ASP A 1 72 ? -13.091 -0.002 12.694 1.00 96.31 72 ASP A O 1
ATOM 537 N N . LEU A 1 73 ? -13.518 2.169 13.162 1.00 96.94 73 LEU A N 1
ATOM 538 C CA . LEU A 1 73 ? -13.088 2.733 11.891 1.00 96.94 73 LEU A CA 1
ATOM 539 C C . LEU A 1 73 ? -11.621 3.118 12.019 1.00 96.94 73 LEU A C 1
ATOM 541 O O . LEU A 1 73 ? -11.283 4.076 12.718 1.00 96.94 73 LEU A O 1
ATOM 545 N N . VAL A 1 74 ? -10.753 2.368 11.354 1.00 97.88 74 VAL A N 1
ATOM 546 C CA . VAL A 1 74 ? -9.309 2.553 11.441 1.00 97.88 74 VAL A CA 1
ATOM 547 C C . VAL A 1 74 ? -8.800 3.217 10.172 1.00 97.88 74 VAL A C 1
ATOM 549 O O . VAL A 1 74 ? -9.111 2.769 9.067 1.00 97.88 74 VAL A O 1
ATOM 552 N N . ARG A 1 75 ? -7.978 4.255 10.339 1.00 98.12 75 ARG A N 1
ATOM 553 C CA . ARG A 1 75 ? -7.179 4.862 9.273 1.00 98.12 75 ARG A CA 1
ATOM 554 C C . ARG A 1 75 ? -5.708 4.851 9.667 1.00 98.12 75 ARG A C 1
ATOM 556 O O . ARG A 1 75 ? -5.351 5.199 10.790 1.00 98.12 75 ARG A O 1
ATOM 563 N N . ILE A 1 76 ? -4.866 4.433 8.734 1.00 97.75 76 ILE A N 1
ATOM 564 C CA . ILE A 1 76 ? -3.415 4.385 8.874 1.00 97.75 76 ILE A CA 1
ATOM 565 C C . ILE A 1 76 ? -2.816 5.278 7.789 1.00 97.75 76 ILE A C 1
ATOM 567 O O . ILE A 1 76 ? -2.987 4.988 6.608 1.00 97.75 76 ILE A O 1
ATOM 571 N N . GLU A 1 77 ? -2.119 6.341 8.183 1.00 97.44 77 GLU A N 1
ATOM 572 C CA . GLU A 1 77 ? -1.476 7.305 7.275 1.00 97.44 77 GLU A CA 1
ATOM 573 C C . GLU A 1 77 ? 0.037 7.074 7.221 1.00 97.44 77 GLU A C 1
ATOM 575 O O . GLU A 1 77 ? 0.701 7.024 8.257 1.00 97.44 77 GLU A O 1
ATOM 580 N N . ILE A 1 78 ? 0.609 6.956 6.022 1.00 96.81 78 ILE A N 1
ATOM 581 C CA . ILE A 1 78 ? 2.051 6.794 5.796 1.00 96.81 78 ILE A CA 1
ATOM 582 C C . ILE A 1 78 ? 2.690 8.184 5.666 1.00 96.81 78 ILE A C 1
ATOM 584 O O . ILE A 1 78 ? 2.786 8.750 4.580 1.00 96.81 78 ILE A O 1
ATOM 588 N N . ASN A 1 79 ? 3.172 8.746 6.772 1.00 95.25 79 ASN A N 1
ATOM 589 C CA . ASN A 1 79 ? 3.565 10.160 6.831 1.00 95.25 79 ASN A CA 1
ATOM 590 C C . ASN A 1 79 ? 4.862 10.511 6.101 1.00 95.25 79 ASN A C 1
ATOM 592 O O . ASN A 1 79 ? 5.018 11.637 5.641 1.00 95.25 79 ASN A O 1
ATOM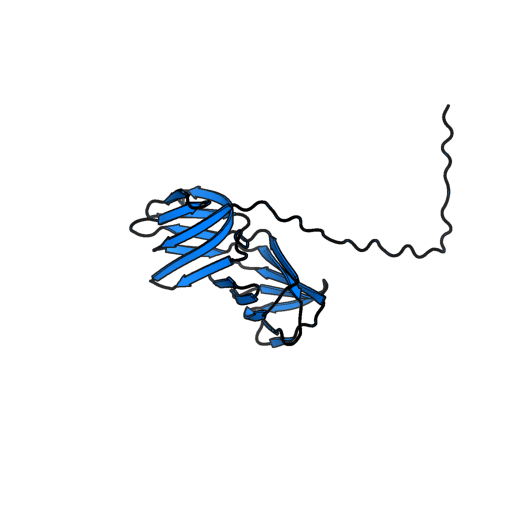 596 N N . ASN A 1 80 ? 5.832 9.597 6.068 1.00 92.94 80 ASN A N 1
ATOM 597 C CA . ASN A 1 80 ? 7.164 9.876 5.511 1.00 92.94 80 ASN A CA 1
ATOM 598 C C . ASN A 1 80 ? 7.502 9.009 4.292 1.00 92.94 80 ASN A C 1
ATOM 600 O O . ASN A 1 80 ? 8.619 9.079 3.785 1.00 92.94 80 ASN A O 1
ATOM 604 N N . GLY A 1 81 ? 6.559 8.171 3.849 1.00 91.31 81 GLY A N 1
ATOM 605 C CA . GLY A 1 81 ? 6.828 7.141 2.853 1.00 91.31 81 GLY A CA 1
ATOM 606 C C . GLY A 1 81 ? 7.950 6.199 3.303 1.00 91.31 81 GLY A C 1
ATOM 607 O O . GLY A 1 81 ? 8.106 5.909 4.491 1.00 91.31 81 GLY A O 1
ATOM 608 N N . GLY A 1 82 ? 8.757 5.765 2.339 1.00 91.56 82 GLY A N 1
ATOM 609 C CA . GLY A 1 82 ? 9.997 5.030 2.563 1.00 91.56 82 GLY A CA 1
ATOM 610 C C . GLY A 1 82 ? 9.929 3.563 2.154 1.00 91.56 82 GLY A C 1
ATOM 611 O O . GLY A 1 82 ? 9.057 3.133 1.393 1.00 91.56 82 GLY A O 1
ATOM 612 N N . THR A 1 83 ? 10.908 2.798 2.628 1.00 88.88 83 THR A N 1
ATOM 613 C CA . THR A 1 83 ? 10.938 1.346 2.466 1.00 88.88 83 THR A CA 1
ATOM 61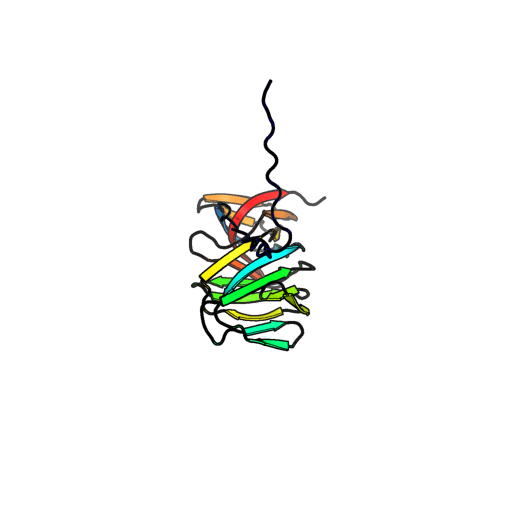4 C C . THR A 1 83 ? 10.063 0.702 3.536 1.00 88.88 83 THR A C 1
ATOM 616 O O . THR A 1 83 ? 9.946 1.193 4.656 1.00 88.88 83 THR A O 1
ATOM 619 N N . GLY A 1 84 ? 9.397 -0.389 3.180 1.00 89.19 84 GLY A N 1
ATOM 620 C CA . GLY A 1 84 ? 8.440 -1.020 4.071 1.00 89.19 84 GLY A CA 1
ATOM 621 C C . GLY A 1 84 ? 7.799 -2.239 3.443 1.00 89.19 84 GLY A C 1
ATOM 622 O O . GLY A 1 84 ? 8.249 -2.760 2.420 1.00 89.19 84 GLY A O 1
ATOM 623 N N . SER A 1 85 ? 6.741 -2.713 4.085 1.00 93.12 85 SER A N 1
ATOM 624 C CA . SER A 1 85 ? 6.010 -3.890 3.622 1.00 93.12 85 SER A CA 1
ATOM 625 C C . SER A 1 85 ? 4.532 -3.778 3.943 1.00 93.12 85 SER A C 1
ATOM 627 O O . SER A 1 85 ? 4.155 -3.277 5.001 1.00 93.12 85 SER A O 1
ATOM 629 N N . ILE A 1 86 ? 3.711 -4.268 3.022 1.00 95.94 86 ILE A N 1
ATOM 630 C CA . ILE A 1 86 ? 2.264 -4.393 3.162 1.00 95.94 86 ILE A CA 1
ATOM 631 C C . ILE A 1 86 ? 1.910 -5.822 2.764 1.00 95.94 86 ILE A C 1
ATOM 633 O O . ILE A 1 86 ? 2.320 -6.297 1.708 1.00 95.94 86 ILE A O 1
ATOM 637 N N . SER A 1 87 ? 1.160 -6.520 3.604 1.00 97.00 87 SER A N 1
ATOM 638 C CA . SER A 1 87 ? 0.627 -7.840 3.292 1.00 97.00 87 SER A CA 1
ATOM 639 C C . SER A 1 87 ? -0.818 -7.905 3.750 1.00 97.00 87 SER A C 1
ATOM 641 O O . SER A 1 87 ? -1.121 -8.021 4.941 1.00 97.00 87 SER A O 1
ATOM 643 N N . ILE A 1 88 ? -1.699 -7.801 2.764 1.00 97.50 88 ILE A N 1
ATOM 644 C CA . ILE A 1 88 ? -3.134 -7.995 2.874 1.00 97.50 88 ILE A CA 1
ATOM 645 C C . ILE A 1 88 ? -3.459 -9.241 2.064 1.00 97.50 88 ILE A C 1
ATOM 647 O O . ILE A 1 88 ? -3.257 -9.280 0.848 1.00 97.50 88 ILE A O 1
ATOM 651 N N . ILE A 1 89 ? -3.906 -10.286 2.748 1.00 95.69 89 ILE A N 1
ATOM 652 C CA . ILE A 1 89 ? -4.183 -11.586 2.149 1.00 95.69 89 ILE A CA 1
ATOM 653 C C . ILE A 1 89 ? -5.243 -12.314 2.962 1.00 95.69 89 ILE A C 1
ATOM 655 O O . ILE A 1 89 ? -5.276 -12.207 4.183 1.00 95.69 89 ILE A O 1
ATOM 659 N N . ASN A 1 90 ? -6.100 -13.084 2.289 1.00 91.56 90 ASN A N 1
ATOM 660 C CA . ASN A 1 90 ? -7.122 -13.914 2.934 1.00 91.56 90 ASN A CA 1
ATOM 661 C C . ASN A 1 90 ? -8.006 -13.121 3.918 1.00 91.56 90 ASN A C 1
ATOM 663 O O . ASN A 1 90 ? -8.304 -13.606 5.006 1.00 91.56 90 ASN A O 1
ATOM 667 N N . ASN A 1 91 ? -8.413 -11.905 3.531 1.00 91.62 91 ASN A N 1
ATOM 668 C CA . ASN A 1 91 ? -9.210 -10.998 4.364 1.00 91.62 91 ASN A CA 1
ATOM 669 C C . ASN A 1 91 ? -8.532 -10.598 5.691 1.00 91.62 91 ASN A C 1
ATOM 671 O O . ASN A 1 91 ? -9.210 -10.346 6.685 1.00 91.62 91 ASN A O 1
ATOM 675 N N . ALA A 1 92 ? -7.199 -10.558 5.712 1.00 95.56 92 ALA A N 1
ATOM 676 C CA . ALA A 1 92 ? -6.410 -10.174 6.871 1.00 95.56 92 ALA A CA 1
ATOM 677 C C . ALA A 1 92 ? -5.289 -9.203 6.487 1.00 95.56 92 ALA A C 1
ATOM 679 O O . ALA A 1 92 ? -4.685 -9.337 5.422 1.00 95.56 92 ALA A O 1
ATOM 680 N N . ILE A 1 93 ? -4.984 -8.260 7.379 1.00 97.06 93 ILE A N 1
ATOM 681 C CA . ILE A 1 93 ? -3.780 -7.426 7.324 1.00 97.06 93 ILE A CA 1
ATOM 682 C C . ILE A 1 93 ? -2.771 -8.073 8.268 1.00 97.06 93 ILE A C 1
ATOM 684 O O . ILE A 1 93 ? -2.900 -7.988 9.492 1.00 97.06 93 ILE A O 1
ATOM 688 N N . VAL A 1 94 ? -1.799 -8.769 7.684 1.00 95.38 94 VAL A N 1
ATOM 689 C CA . VAL A 1 94 ? -0.792 -9.549 8.422 1.00 95.38 94 VAL A CA 1
ATOM 690 C C . VAL A 1 94 ? 0.553 -8.835 8.496 1.00 95.38 94 VAL A C 1
ATOM 692 O O . VAL A 1 94 ? 1.409 -9.207 9.293 1.00 95.38 94 VAL A O 1
ATOM 695 N N . GLN A 1 95 ? 0.753 -7.818 7.656 1.00 95.31 95 GLN A N 1
ATOM 696 C CA . GLN A 1 95 ? 1.947 -6.989 7.678 1.00 95.31 95 GLN A CA 1
ATOM 697 C C . GLN A 1 95 ? 1.619 -5.582 7.190 1.00 95.31 95 GLN A C 1
ATOM 699 O O . GLN A 1 95 ? 0.970 -5.397 6.163 1.00 95.31 95 GLN A O 1
ATOM 704 N N . PHE A 1 96 ? 2.097 -4.597 7.932 1.00 95.12 96 PHE A N 1
ATOM 705 C CA . PHE A 1 96 ? 2.120 -3.192 7.567 1.00 95.12 96 PHE A CA 1
ATOM 706 C C . PHE A 1 96 ? 3.275 -2.609 8.377 1.00 95.12 96 PHE A C 1
ATOM 708 O O . PHE A 1 96 ? 3.245 -2.691 9.601 1.00 95.12 96 PHE A O 1
ATOM 715 N N . ASN A 1 97 ? 4.344 -2.157 7.730 1.00 93.38 97 ASN A N 1
ATOM 716 C CA . ASN A 1 97 ? 5.544 -1.723 8.444 1.00 93.38 97 ASN A CA 1
ATOM 717 C C . ASN A 1 97 ? 6.182 -0.518 7.761 1.00 93.38 97 ASN A C 1
ATOM 719 O O . ASN A 1 97 ? 6.681 -0.657 6.644 1.00 93.38 97 ASN A O 1
ATOM 723 N N . PHE A 1 98 ? 6.147 0.621 8.458 1.00 93.94 98 PHE A N 1
ATOM 724 C CA . PHE A 1 98 ? 6.734 1.895 8.043 1.00 93.94 98 PHE A CA 1
ATOM 725 C C . PHE A 1 98 ? 7.116 2.725 9.269 1.00 93.94 98 PHE A C 1
ATOM 727 O O . PHE A 1 98 ? 6.350 2.807 10.234 1.00 93.94 98 PHE A O 1
ATOM 734 N N . ASP A 1 99 ? 8.274 3.380 9.201 1.00 92.69 99 ASP A N 1
ATOM 735 C CA . ASP A 1 99 ? 8.918 4.076 10.325 1.00 92.69 99 ASP A CA 1
ATOM 736 C C . ASP A 1 99 ? 8.099 5.229 10.914 1.00 92.69 99 ASP A C 1
ATOM 738 O O . ASP A 1 99 ? 8.204 5.524 12.106 1.00 92.69 99 ASP A O 1
ATOM 742 N N . LYS A 1 100 ? 7.290 5.904 10.092 1.00 94.94 100 LYS A N 1
ATOM 743 C CA . LYS A 1 100 ? 6.496 7.054 10.524 1.00 94.94 100 LYS A CA 1
ATOM 744 C C . LYS A 1 100 ? 5.088 6.977 9.963 1.00 94.94 100 LYS A C 1
ATOM 746 O O . LYS A 1 100 ? 4.838 7.352 8.820 1.00 94.94 100 LYS A O 1
ATOM 751 N N . VAL A 1 101 ? 4.184 6.522 10.815 1.00 97.12 101 VAL A N 1
ATOM 752 C CA . VAL A 1 101 ? 2.765 6.329 10.535 1.00 97.12 101 VAL A CA 1
ATOM 753 C C . VAL A 1 101 ? 1.936 7.067 11.577 1.00 97.12 101 VAL A C 1
ATOM 755 O O . VAL A 1 101 ? 2.399 7.204 12.706 1.00 97.12 101 VAL A O 1
ATOM 758 N N . SER A 1 102 ? 0.737 7.517 11.216 1.00 97.69 102 SER A N 1
ATOM 759 C CA . SER A 1 102 ? -0.286 7.958 12.173 1.00 97.69 102 SER A CA 1
ATOM 760 C C . SER A 1 102 ? -1.429 6.954 12.193 1.00 97.69 102 SER A C 1
ATOM 762 O O . SER A 1 102 ? -1.931 6.555 11.140 1.00 97.69 102 SER A O 1
ATOM 764 N N . LEU A 1 103 ? -1.826 6.526 13.391 1.00 97.94 103 LEU A N 1
ATOM 765 C CA . LEU A 1 103 ? -2.978 5.656 13.597 1.00 97.94 103 LEU A CA 1
ATOM 766 C C . LEU A 1 103 ? -4.160 6.490 14.079 1.00 97.94 103 LEU A C 1
ATOM 768 O O . LEU A 1 103 ? -4.093 7.113 15.135 1.00 97.94 103 LEU A O 1
ATOM 772 N N . TRP A 1 104 ? -5.260 6.425 13.343 1.00 98.25 104 TRP A N 1
ATOM 773 C CA . TRP A 1 104 ? -6.522 7.063 13.681 1.00 98.25 104 TRP A CA 1
ATOM 774 C C . TRP A 1 104 ? -7.591 6.004 13.919 1.00 98.25 104 TRP A C 1
ATOM 776 O O . TRP A 1 104 ? -7.708 5.044 13.155 1.00 98.25 104 TRP A O 1
ATOM 786 N N . ILE A 1 105 ? -8.382 6.188 14.973 1.00 97.12 105 ILE A N 1
ATOM 787 C CA . ILE A 1 105 ? -9.490 5.303 15.331 1.00 97.12 105 ILE A CA 1
ATOM 788 C C . ILE A 1 105 ? -10.717 6.169 15.577 1.00 97.12 105 ILE A C 1
ATOM 790 O O . ILE A 1 105 ? -10.672 7.102 16.377 1.00 97.12 105 ILE A O 1
ATOM 794 N N . ASN A 1 106 ? -11.810 5.877 14.874 1.00 96.44 106 ASN A N 1
ATOM 795 C CA . ASN A 1 106 ? -13.081 6.597 14.993 1.00 96.44 106 ASN A CA 1
ATOM 796 C C . ASN A 1 106 ? -12.912 8.124 14.838 1.00 96.44 106 ASN A C 1
ATOM 798 O O . ASN A 1 106 ? -13.533 8.915 15.544 1.00 96.44 106 ASN A O 1
ATOM 802 N N . GLY A 1 107 ? -12.031 8.535 13.919 1.00 95.25 107 GLY A N 1
ATOM 803 C CA . GLY A 1 107 ? -11.752 9.942 13.611 1.00 95.25 107 GLY A CA 1
ATOM 804 C C . GLY A 1 107 ? -10.817 10.661 14.588 1.00 95.25 107 GLY A C 1
ATOM 805 O O . GLY A 1 107 ? -10.558 11.846 14.395 1.00 95.25 107 GLY A O 1
ATOM 806 N N . GLN A 1 108 ? -10.285 9.976 15.604 1.00 96.56 108 GLN A N 1
ATOM 807 C CA . GLN A 1 108 ? -9.323 10.540 16.552 1.00 96.56 108 GLN A CA 1
ATOM 808 C C . GLN A 1 108 ? -7.939 9.924 16.357 1.00 96.56 108 GLN A C 1
ATOM 810 O O . GLN A 1 108 ? -7.812 8.704 16.243 1.00 96.56 108 GLN A O 1
ATOM 815 N N . GLU A 1 109 ? -6.902 10.761 16.329 1.00 96.06 109 GLU A N 1
ATOM 816 C CA . GLU A 1 109 ? -5.523 10.281 16.303 1.00 96.06 109 GLU A CA 1
ATOM 817 C C . GLU A 1 109 ? -5.222 9.587 17.633 1.00 96.06 109 GLU A C 1
ATOM 819 O O . GLU A 1 109 ? -5.419 10.152 18.710 1.00 96.06 109 GLU A O 1
ATOM 824 N N . PHE A 1 110 ? -4.767 8.344 17.550 1.00 95.19 110 PHE A N 1
ATOM 825 C CA . PHE A 1 110 ? -4.346 7.569 18.704 1.00 95.19 110 PHE A CA 1
ATOM 826 C C . PHE A 1 110 ? -2.867 7.809 19.018 1.00 95.19 110 PHE A C 1
ATOM 828 O O . PHE A 1 110 ? -2.518 8.090 20.162 1.00 95.19 110 PHE A O 1
ATOM 835 N N . GLU A 1 111 ? -2.000 7.648 18.018 1.00 96.19 111 GLU A N 1
ATOM 836 C CA . GLU A 1 111 ? -0.547 7.728 18.174 1.00 96.19 111 GLU A CA 1
ATOM 837 C C . GLU A 1 111 ? 0.120 7.869 16.802 1.00 96.19 111 GLU A C 1
ATOM 839 O O . GLU A 1 111 ? -0.409 7.403 15.785 1.00 96.19 111 GLU A O 1
ATOM 844 N N . SER A 1 112 ? 1.326 8.433 16.805 1.00 96.81 112 SER A N 1
ATOM 845 C CA . SER A 1 112 ? 2.193 8.521 15.636 1.00 96.81 112 SER A CA 1
ATOM 846 C C . SER A 1 112 ? 3.564 7.909 15.923 1.00 96.81 112 SER A C 1
ATOM 848 O O . SER A 1 112 ? 4.183 8.177 16.951 1.00 96.81 112 SER A O 1
ATOM 850 N N . GLY A 1 113 ? 4.087 7.102 15.003 1.00 96.25 113 GLY A N 1
ATOM 851 C CA . GLY A 1 113 ? 5.406 6.491 15.149 1.00 96.25 113 GLY A CA 1
ATOM 852 C C . GLY A 1 113 ? 5.617 5.285 14.246 1.00 96.25 113 GLY A C 1
ATOM 853 O O . GLY A 1 113 ? 4.912 5.100 13.255 1.00 96.25 113 GLY A O 1
ATOM 854 N N . TRP A 1 114 ? 6.592 4.453 14.609 1.00 95.56 114 TRP A N 1
ATOM 855 C CA . TRP A 1 114 ? 6.902 3.238 13.862 1.00 95.56 114 TRP A CA 1
ATOM 856 C C . TRP A 1 114 ? 5.826 2.178 14.091 1.00 95.56 114 TRP A C 1
ATOM 858 O O . TRP A 1 114 ? 5.617 1.741 15.229 1.00 95.56 114 TRP A O 1
ATOM 868 N N . LEU A 1 115 ? 5.153 1.761 13.016 1.00 95.94 115 LEU A N 1
ATOM 869 C CA . LEU A 1 115 ? 4.216 0.643 13.040 1.00 95.94 115 LEU A CA 1
ATOM 870 C C . LEU A 1 115 ? 4.990 -0.647 12.753 1.00 95.94 115 LEU A C 1
ATOM 872 O O . LEU A 1 115 ? 5.487 -0.841 11.651 1.00 95.94 115 LEU A O 1
ATOM 876 N N . THR A 1 116 ? 5.123 -1.514 13.759 1.00 88.50 116 THR A N 1
ATOM 877 C CA . THR A 1 116 ? 6.002 -2.706 13.703 1.00 88.50 116 THR A CA 1
ATOM 878 C C . THR A 1 116 ? 5.253 -4.025 13.683 1.00 88.50 116 THR A C 1
ATOM 880 O O . THR A 1 116 ? 5.796 -5.043 13.255 1.00 88.50 116 THR A O 1
ATOM 883 N N . ASN A 1 117 ? 4.024 -4.034 14.192 1.00 90.12 117 ASN A N 1
ATOM 884 C CA . ASN A 1 117 ? 3.198 -5.224 14.276 1.00 90.12 117 ASN A CA 1
ATOM 885 C C . ASN A 1 117 ? 1.746 -4.834 14.021 1.00 90.12 117 ASN A C 1
ATOM 887 O O . ASN A 1 117 ? 1.246 -3.858 14.579 1.00 90.12 117 ASN A O 1
ATOM 891 N N . ILE A 1 118 ? 1.081 -5.610 13.179 1.00 95.62 118 ILE A N 1
ATOM 892 C CA . ILE A 1 118 ? -0.339 -5.493 12.905 1.00 95.62 118 ILE A CA 1
ATOM 893 C C . ILE A 1 118 ? -0.918 -6.899 12.820 1.00 95.62 118 ILE A C 1
ATOM 895 O O . ILE A 1 118 ? -0.347 -7.783 12.183 1.00 95.62 118 ILE A O 1
ATOM 899 N N . ASN A 1 119 ? -2.048 -7.105 13.483 1.00 95.44 119 ASN A N 1
ATOM 900 C CA . ASN A 1 119 ? -2.798 -8.347 13.415 1.00 95.44 119 ASN A CA 1
ATOM 901 C C . ASN A 1 119 ? -4.283 -8.021 13.278 1.00 95.44 119 ASN A C 1
ATOM 903 O O . ASN A 1 119 ? -5.003 -7.911 14.273 1.00 95.44 119 ASN A O 1
ATOM 907 N N . ILE A 1 120 ? -4.721 -7.849 12.032 1.00 97.06 120 ILE A N 1
ATOM 908 C CA . ILE A 1 120 ? -6.128 -7.667 11.671 1.00 97.06 120 ILE A CA 1
ATOM 909 C C . ILE A 1 120 ? -6.550 -8.931 10.934 1.00 97.06 120 ILE A C 1
ATOM 911 O O . ILE A 1 120 ? -6.296 -9.073 9.744 1.00 97.06 120 ILE A O 1
ATOM 915 N N . ASN A 1 121 ? -7.153 -9.885 11.636 1.00 94.44 121 ASN A N 1
ATOM 916 C CA . ASN A 1 121 ? -7.493 -11.199 11.073 1.00 94.44 121 ASN A CA 1
ATOM 917 C C . ASN A 1 121 ? -8.838 -11.233 10.318 1.00 94.44 121 ASN A C 1
ATOM 919 O O . ASN A 1 121 ? -9.188 -12.260 9.741 1.00 94.44 121 ASN A O 1
ATOM 923 N N . GLN A 1 122 ? -9.595 -10.136 10.342 1.00 93.25 122 GLN A N 1
ATOM 924 C CA . GLN A 1 122 ? -10.820 -9.935 9.571 1.00 93.25 122 GLN A CA 1
ATOM 925 C C . GLN A 1 122 ? -11.194 -8.449 9.554 1.00 93.25 122 GLN A C 1
ATOM 927 O O . GLN A 1 122 ? -11.099 -7.761 10.564 1.00 93.25 122 GLN A O 1
ATOM 932 N N . TYR A 1 123 ? -11.702 -7.963 8.433 1.00 95.00 123 TYR A N 1
ATOM 933 C CA . TYR A 1 123 ? -12.322 -6.642 8.321 1.00 95.00 123 TYR A CA 1
ATOM 934 C C . TYR A 1 123 ? -13.642 -6.756 7.550 1.00 95.00 123 TYR A C 1
ATOM 936 O O . TYR A 1 123 ? -13.904 -7.776 6.903 1.00 95.00 123 TYR A O 1
ATOM 944 N N . GLU A 1 124 ? -14.510 -5.751 7.683 1.00 92.81 124 GLU A N 1
ATOM 945 C CA . GLU A 1 124 ? -15.770 -5.669 6.924 1.00 92.81 124 GLU A CA 1
ATOM 946 C C . GLU A 1 124 ? -15.546 -5.037 5.552 1.00 92.81 124 GLU A C 1
ATOM 948 O O . GLU A 1 124 ? -16.003 -5.561 4.540 1.00 92.81 124 GLU A O 1
ATOM 953 N N . GLN A 1 125 ? -14.786 -3.948 5.532 1.00 88.69 125 GLN A N 1
ATOM 954 C CA . GLN A 1 125 ? -14.397 -3.204 4.343 1.00 88.69 125 GLN A CA 1
ATOM 955 C C . GLN A 1 125 ? -12.941 -2.773 4.474 1.00 88.69 125 GLN A C 1
ATOM 957 O O . GLN A 1 125 ? -12.455 -2.571 5.591 1.00 88.69 125 GLN A O 1
ATOM 962 N N . ILE A 1 126 ? -12.262 -2.644 3.336 1.00 93.06 126 ILE A N 1
ATOM 963 C CA . ILE A 1 126 ? -10.898 -2.137 3.242 1.00 93.06 126 ILE A CA 1
ATOM 964 C C . ILE A 1 126 ? -10.778 -1.243 2.013 1.00 93.06 126 ILE A C 1
ATOM 966 O O . ILE A 1 126 ? -11.304 -1.565 0.948 1.00 93.06 126 ILE A O 1
ATOM 970 N N . ALA A 1 127 ? -10.088 -0.125 2.164 1.00 92.44 127 ALA A N 1
ATOM 971 C CA . ALA A 1 127 ? -9.813 0.807 1.087 1.00 92.44 127 ALA A CA 1
ATOM 972 C C . ALA A 1 127 ? -8.428 1.419 1.274 1.00 92.44 127 ALA A C 1
ATOM 974 O O . ALA A 1 127 ? -7.888 1.455 2.376 1.00 92.44 127 ALA A O 1
ATOM 975 N N . THR A 1 128 ? -7.860 1.916 0.187 1.00 93.81 128 THR A N 1
ATOM 976 C CA . THR A 1 128 ? -6.601 2.660 0.192 1.00 93.81 128 THR A CA 1
ATOM 977 C C . THR A 1 128 ? -6.773 3.926 -0.629 1.00 93.81 128 THR A C 1
ATOM 979 O O . THR A 1 128 ? -7.533 3.905 -1.603 1.00 93.81 128 THR A O 1
ATOM 982 N N . SER A 1 129 ? -6.062 4.984 -0.250 1.00 92.88 129 SER A N 1
ATOM 983 C CA . SER A 1 129 ? -5.954 6.235 -1.008 1.00 92.88 129 SER A CA 1
ATOM 984 C C . SER A 1 129 ? -4.488 6.604 -1.164 1.00 92.88 129 SER A C 1
ATOM 986 O O . SER A 1 129 ? -3.701 6.371 -0.251 1.00 92.88 129 SER A O 1
ATOM 988 N N . ASP A 1 130 ? -4.113 7.143 -2.322 1.00 93.31 130 ASP A N 1
ATOM 989 C CA . ASP A 1 130 ? -2.821 7.806 -2.564 1.00 93.31 130 ASP A CA 1
AT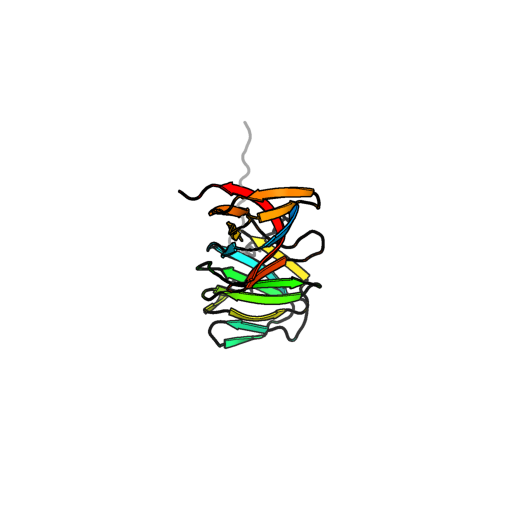OM 990 C C . ASP A 1 130 ? -1.551 6.980 -2.279 1.00 93.31 130 ASP A C 1
ATOM 992 O O . ASP A 1 130 ? -0.437 7.505 -2.315 1.00 93.31 130 ASP A O 1
ATOM 996 N N . ILE A 1 131 ? -1.671 5.661 -2.072 1.00 95.94 131 ILE A N 1
ATOM 997 C CA . ILE A 1 131 ? -0.513 4.773 -1.928 1.00 95.94 131 ILE A CA 1
ATOM 998 C C . ILE A 1 131 ? 0.191 4.677 -3.284 1.00 95.94 131 ILE A C 1
ATOM 1000 O O . ILE A 1 131 ? -0.199 3.903 -4.162 1.00 95.94 131 ILE A O 1
ATOM 1004 N N . THR A 1 132 ? 1.243 5.471 -3.449 1.00 96.62 132 THR A N 1
ATOM 1005 C CA . THR A 1 132 ? 2.068 5.493 -4.657 1.00 96.62 132 THR A CA 1
ATOM 1006 C C . THR A 1 132 ? 3.367 4.742 -4.402 1.00 96.62 132 THR A C 1
ATOM 1008 O O . THR A 1 132 ? 4.083 5.052 -3.452 1.00 96.62 132 THR A O 1
ATOM 1011 N N . ILE A 1 133 ? 3.671 3.747 -5.238 1.00 96.12 133 ILE A N 1
ATOM 1012 C CA . ILE A 1 133 ? 4.905 2.956 -5.144 1.00 96.12 133 ILE A CA 1
ATOM 1013 C C . ILE A 1 133 ? 5.833 3.362 -6.286 1.00 96.12 133 ILE A C 1
ATOM 1015 O O . ILE A 1 133 ? 5.452 3.269 -7.451 1.00 96.12 133 ILE A O 1
ATOM 1019 N N . ARG A 1 134 ? 7.066 3.752 -5.967 1.00 95.00 134 ARG A N 1
ATOM 1020 C CA . ARG A 1 134 ? 8.135 4.013 -6.938 1.00 95.00 134 ARG A CA 1
ATOM 1021 C C . ARG A 1 134 ? 9.147 2.888 -6.909 1.00 95.00 134 ARG A C 1
ATOM 1023 O O . ARG A 1 134 ? 9.583 2.469 -5.843 1.00 95.00 134 ARG A O 1
ATOM 1030 N N . ILE A 1 135 ? 9.520 2.396 -8.080 1.00 94.19 135 ILE A N 1
ATOM 1031 C CA . ILE A 1 135 ? 10.428 1.264 -8.250 1.00 94.19 135 ILE A CA 1
ATOM 1032 C C . ILE A 1 135 ? 11.513 1.669 -9.231 1.00 94.19 135 ILE A C 1
ATOM 1034 O O . ILE A 1 135 ? 11.201 2.036 -10.354 1.00 94.19 135 ILE A O 1
ATOM 1038 N N . ILE A 1 136 ? 12.780 1.534 -8.853 1.00 93.62 136 ILE A N 1
ATOM 1039 C CA . ILE A 1 136 ? 13.912 1.702 -9.768 1.00 93.62 136 ILE A CA 1
ATOM 1040 C C . ILE A 1 136 ? 14.379 0.318 -10.212 1.00 93.62 136 ILE A C 1
ATOM 1042 O O . ILE A 1 136 ? 14.841 -0.489 -9.396 1.00 93.62 136 ILE A O 1
ATOM 1046 N N . ALA A 1 137 ? 14.266 0.050 -11.511 1.00 92.81 137 ALA A 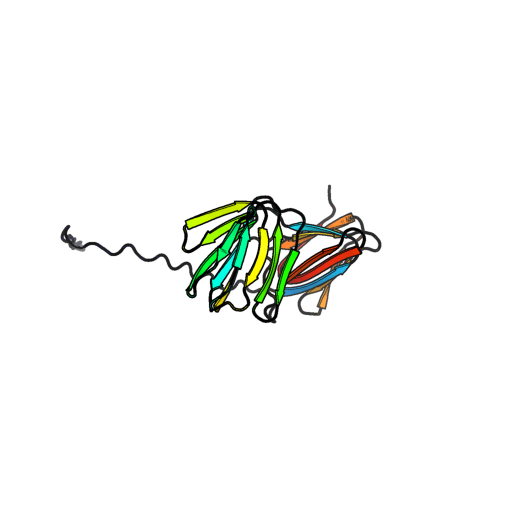N 1
ATOM 1047 C CA . ALA A 1 137 ? 14.710 -1.192 -12.125 1.00 92.81 137 ALA A CA 1
ATOM 1048 C C . ALA A 1 137 ? 16.236 -1.334 -12.037 1.00 92.81 137 ALA A C 1
ATOM 1050 O O . ALA A 1 137 ? 16.980 -0.406 -12.356 1.00 92.81 137 ALA A O 1
ATOM 1051 N N . ARG A 1 138 ? 16.720 -2.516 -11.653 1.00 92.44 138 ARG A N 1
ATOM 1052 C CA . ARG A 1 138 ? 18.142 -2.886 -11.746 1.00 92.44 138 ARG A CA 1
ATOM 1053 C C . ARG A 1 138 ? 18.345 -3.947 -12.815 1.00 92.44 138 ARG A C 1
ATOM 1055 O O . ARG A 1 138 ? 17.375 -4.500 -13.316 1.00 92.44 138 ARG A O 1
ATOM 1062 N N . GLU A 1 139 ? 19.601 -4.227 -13.151 1.00 91.50 139 GLU A N 1
ATOM 1063 C CA . GLU A 1 139 ? 19.973 -5.289 -14.093 1.00 91.50 139 GLU A CA 1
ATOM 1064 C C . GLU A 1 139 ? 19.257 -6.614 -13.775 1.00 91.50 139 GLU A C 1
ATOM 1066 O O . GLU A 1 139 ? 19.297 -7.044 -12.617 1.00 91.50 139 GLU A O 1
ATOM 1071 N N . PRO A 1 140 ? 18.610 -7.272 -14.761 1.00 91.31 140 PRO A N 1
ATOM 1072 C CA . PRO A 1 140 ? 18.625 -6.996 -16.210 1.00 91.31 140 PRO A CA 1
ATOM 1073 C C . PRO A 1 140 ? 17.497 -6.066 -16.719 1.00 91.31 140 PRO A C 1
ATOM 1075 O O . PRO A 1 140 ? 17.233 -5.996 -17.918 1.00 91.31 140 PRO A O 1
ATOM 1078 N N . GLY A 1 141 ? 16.782 -5.396 -15.821 1.00 91.38 141 GLY A N 1
ATOM 1079 C CA . GLY A 1 141 ? 15.536 -4.675 -16.074 1.00 91.38 141 GLY A CA 1
ATOM 1080 C C . GLY A 1 141 ? 14.348 -5.375 -15.413 1.00 91.38 141 GLY A C 1
ATOM 1081 O O . GLY A 1 141 ? 14.496 -6.385 -14.720 1.00 91.38 141 GLY A O 1
ATOM 1082 N N . LEU A 1 142 ? 13.148 -4.842 -15.633 1.00 93.12 142 LEU A N 1
ATOM 1083 C CA . LEU A 1 142 ? 11.911 -5.358 -15.051 1.00 93.12 142 LEU A CA 1
ATOM 1084 C C . LEU A 1 142 ? 10.851 -5.618 -16.114 1.00 93.12 142 LEU A C 1
ATOM 1086 O O . LEU A 1 142 ? 10.702 -4.871 -17.083 1.00 93.12 142 LEU A O 1
ATOM 1090 N N . LYS A 1 143 ? 10.091 -6.692 -15.893 1.00 93.81 143 LYS A N 1
ATOM 1091 C CA . LYS A 1 143 ? 8.896 -7.042 -16.658 1.00 93.81 143 LYS A CA 1
ATOM 1092 C C . LYS A 1 143 ? 7.765 -7.343 -15.685 1.00 93.81 143 LYS A C 1
ATOM 1094 O O . LYS A 1 143 ? 7.980 -8.058 -14.708 1.00 93.81 143 LYS A O 1
ATOM 1099 N N . GLY A 1 144 ? 6.581 -6.814 -15.958 1.00 94.94 144 GLY A N 1
ATOM 1100 C CA . GLY A 1 144 ? 5.393 -7.005 -15.131 1.00 94.94 144 GLY A CA 1
ATOM 1101 C C . GLY A 1 144 ? 4.139 -7.247 -15.954 1.00 94.94 144 GLY A C 1
ATOM 1102 O O . GLY A 1 144 ? 4.074 -6.929 -17.146 1.00 94.94 144 GLY A O 1
ATOM 1103 N N . LEU A 1 145 ? 3.142 -7.817 -15.288 1.00 96.94 145 LEU A N 1
ATOM 1104 C CA . LEU A 1 145 ? 1.830 -8.094 -15.853 1.00 96.94 145 LEU A CA 1
ATOM 1105 C C . LEU A 1 145 ? 0.822 -7.057 -15.360 1.00 96.94 145 LEU A C 1
ATOM 1107 O O . LEU A 1 145 ? 0.839 -6.708 -14.182 1.00 96.94 145 LEU A O 1
ATOM 1111 N N . VAL A 1 146 ? -0.078 -6.639 -16.246 1.00 96.44 146 VAL A N 1
ATOM 1112 C CA . VAL A 1 146 ? -1.282 -5.858 -15.936 1.00 96.44 146 VAL A CA 1
ATOM 1113 C C . VAL A 1 146 ? -2.474 -6.647 -16.466 1.00 96.44 146 VAL A C 1
ATOM 1115 O O . VAL A 1 146 ? -2.502 -7.004 -17.642 1.00 96.44 146 VAL A O 1
ATOM 1118 N N . ASN A 1 147 ? -3.425 -6.990 -15.601 1.00 95.75 147 ASN A N 1
ATOM 1119 C CA . ASN A 1 147 ? -4.548 -7.888 -15.883 1.00 95.75 147 ASN A CA 1
ATOM 1120 C C . ASN A 1 147 ? -4.105 -9.209 -16.548 1.00 95.75 147 ASN A C 1
ATOM 1122 O O . ASN A 1 147 ? -4.747 -9.720 -17.463 1.00 95.75 147 ASN A O 1
ATOM 1126 N N . GLY A 1 148 ? -2.955 -9.745 -16.119 1.00 93.62 148 GLY A N 1
ATOM 1127 C CA . GLY A 1 148 ? -2.357 -10.968 -16.671 1.00 93.62 148 GLY A CA 1
ATOM 1128 C C . GLY A 1 148 ? -1.635 -10.801 -18.016 1.00 93.62 148 GLY A C 1
ATOM 1129 O O . GLY A 1 148 ? -1.044 -11.764 -18.502 1.00 93.62 148 GLY A O 1
ATOM 1130 N N . ILE A 1 149 ? -1.628 -9.602 -18.601 1.00 95.50 149 ILE A N 1
ATOM 1131 C CA . ILE A 1 149 ? -0.983 -9.301 -19.884 1.00 95.50 149 ILE A CA 1
ATOM 1132 C C . ILE A 1 149 ? 0.391 -8.660 -19.631 1.00 95.50 149 ILE A C 1
ATOM 1134 O O . ILE A 1 149 ? 0.484 -7.751 -18.805 1.00 95.50 149 ILE A O 1
ATOM 1138 N N . PRO A 1 150 ? 1.471 -9.087 -20.315 1.00 94.94 150 PRO A N 1
ATOM 1139 C CA . PRO A 1 150 ? 2.765 -8.410 -20.237 1.00 94.94 150 PRO A CA 1
ATOM 1140 C C . PRO A 1 150 ? 2.674 -6.967 -20.751 1.00 94.94 150 PRO A C 1
ATOM 1142 O O . PRO A 1 150 ? 2.530 -6.753 -21.953 1.00 94.94 150 PRO A O 1
ATOM 1145 N N . SER A 1 151 ? 2.787 -5.992 -19.844 1.00 94.00 151 SER A N 1
ATOM 1146 C CA . SER A 1 151 ? 2.552 -4.568 -20.158 1.00 94.00 151 SER A CA 1
ATOM 1147 C C . SER A 1 151 ? 3.603 -3.629 -19.566 1.00 94.00 151 SER A C 1
ATOM 1149 O O . SER A 1 151 ? 3.932 -2.611 -20.174 1.00 94.00 151 SER A O 1
ATOM 1151 N N . ILE A 1 152 ? 4.165 -3.960 -18.399 1.00 94.75 152 ILE A N 1
ATOM 1152 C CA . ILE A 1 152 ? 5.219 -3.152 -17.776 1.00 94.75 152 ILE A CA 1
ATOM 1153 C C . ILE A 1 152 ? 6.564 -3.674 -18.270 1.00 94.75 152 ILE A C 1
ATOM 1155 O O . ILE A 1 152 ? 6.894 -4.840 -18.047 1.00 94.75 152 ILE A O 1
ATOM 1159 N N . VAL A 1 153 ? 7.345 -2.811 -18.917 1.00 94.69 153 VAL A N 1
ATOM 1160 C CA . VAL A 1 153 ? 8.724 -3.089 -19.332 1.00 94.69 153 VAL A CA 1
ATOM 1161 C C . VAL A 1 153 ? 9.581 -1.887 -18.966 1.00 94.69 153 VAL A C 1
ATOM 1163 O O . VAL A 1 153 ? 9.293 -0.774 -19.395 1.00 94.69 153 VAL A O 1
ATOM 1166 N N . ALA A 1 154 ? 10.632 -2.119 -18.185 1.00 94.81 154 ALA A N 1
ATOM 1167 C CA . ALA A 1 154 ? 11.572 -1.089 -17.770 1.00 94.81 154 ALA A CA 1
ATOM 1168 C C . ALA A 1 154 ? 13.010 -1.589 -17.941 1.00 94.81 154 ALA A C 1
ATOM 1170 O O . ALA A 1 154 ? 13.373 -2.665 -17.459 1.00 94.81 154 ALA A O 1
ATOM 1171 N N . SER A 1 155 ? 13.823 -0.799 -18.630 1.00 95.19 155 SER A N 1
ATOM 1172 C CA . SER A 1 155 ? 15.270 -0.990 -18.728 1.00 95.19 155 SER A CA 1
ATOM 1173 C C . SER A 1 155 ? 15.946 -0.699 -17.381 1.00 95.19 155 SER A C 1
ATOM 1175 O O . SER A 1 155 ? 15.383 0.039 -16.566 1.00 95.19 155 SER A O 1
ATOM 1177 N N . PRO A 1 156 ? 17.160 -1.223 -17.136 1.00 94.44 156 PRO A N 1
ATOM 1178 C CA . PRO A 1 156 ? 17.953 -0.851 -15.968 1.00 94.44 156 PRO A CA 1
ATOM 1179 C C . PRO A 1 156 ? 18.043 0.672 -15.794 1.00 94.44 156 PRO A C 1
ATOM 1181 O O . PRO A 1 156 ? 18.264 1.407 -16.755 1.00 94.44 156 PRO A O 1
ATOM 1184 N N . GLY A 1 157 ? 17.842 1.142 -14.564 1.00 92.38 157 GLY A N 1
ATOM 1185 C CA . GLY A 1 157 ? 17.832 2.558 -14.208 1.00 92.38 157 GLY A CA 1
ATOM 1186 C C . GLY A 1 157 ? 16.492 3.266 -14.414 1.00 92.38 157 GLY A C 1
ATOM 1187 O O . GLY A 1 157 ? 16.315 4.335 -13.844 1.00 92.38 157 GLY A O 1
ATOM 1188 N N . GLN A 1 158 ? 15.533 2.702 -15.156 1.00 95.12 158 GLN A N 1
ATOM 1189 C CA . GLN A 1 158 ? 14.209 3.316 -15.296 1.00 95.12 158 GLN A CA 1
ATOM 1190 C C . GLN A 1 158 ? 13.380 3.181 -14.015 1.00 95.12 158 GLN A C 1
ATOM 1192 O O . GLN A 1 158 ? 13.482 2.190 -13.285 1.00 95.12 158 GLN A O 1
ATOM 1197 N N . MET A 1 159 ? 12.538 4.181 -13.767 1.00 95.50 159 MET A N 1
ATOM 1198 C CA . MET A 1 159 ? 11.590 4.208 -12.664 1.00 95.50 159 MET A CA 1
ATOM 1199 C C . MET A 1 159 ? 10.204 3.781 -13.148 1.00 95.50 159 MET A C 1
ATOM 1201 O O . MET A 1 159 ? 9.717 4.290 -14.153 1.00 95.50 159 MET A O 1
ATOM 1205 N N . ILE A 1 160 ? 9.561 2.874 -12.418 1.00 96.38 160 ILE A N 1
ATOM 1206 C CA . ILE A 1 160 ? 8.134 2.578 -12.531 1.00 96.38 160 ILE A CA 1
ATOM 1207 C C . ILE A 1 160 ? 7.419 3.250 -11.360 1.00 96.38 160 ILE A C 1
ATOM 1209 O O . ILE A 1 160 ? 7.784 2.997 -10.211 1.00 96.38 160 ILE A O 1
ATOM 1213 N N . THR A 1 161 ? 6.398 4.058 -11.632 1.00 96.94 161 THR A N 1
ATOM 1214 C CA . THR A 1 161 ? 5.490 4.585 -10.601 1.00 96.94 161 THR A CA 1
ATOM 1215 C C . THR A 1 161 ? 4.150 3.864 -10.715 1.00 96.94 161 THR A C 1
ATOM 1217 O O . THR A 1 161 ? 3.579 3.795 -11.801 1.00 96.94 161 THR A O 1
ATOM 1220 N N . LEU A 1 162 ? 3.657 3.312 -9.608 1.00 97.25 162 LEU A N 1
ATOM 1221 C CA . LEU A 1 162 ? 2.342 2.685 -9.485 1.00 97.25 162 LEU A CA 1
ATOM 1222 C C . LEU A 1 162 ? 1.437 3.614 -8.675 1.00 97.25 162 LEU A C 1
ATOM 1224 O O . LEU A 1 162 ? 1.709 3.850 -7.496 1.00 97.25 162 LEU A O 1
ATOM 1228 N N . HIS A 1 163 ? 0.384 4.143 -9.291 1.00 96.25 163 HIS A N 1
ATOM 1229 C CA . HIS A 1 163 ? -0.500 5.127 -8.673 1.00 96.25 163 HIS A CA 1
ATOM 1230 C C . HIS A 1 163 ? -1.713 4.479 -8.007 1.00 96.25 163 HIS A C 1
ATOM 1232 O O . HIS A 1 163 ? -2.314 3.546 -8.550 1.00 96.25 163 HIS A O 1
ATOM 1238 N N . ASN A 1 164 ? -2.083 5.030 -6.846 1.00 94.94 164 ASN A N 1
ATOM 1239 C CA . ASN A 1 164 ? -3.280 4.676 -6.082 1.00 94.94 164 ASN A CA 1
ATOM 1240 C C . ASN A 1 164 ? -3.440 3.156 -5.886 1.00 94.94 164 ASN A C 1
ATOM 1242 O O . ASN A 1 164 ? -4.438 2.520 -6.248 1.00 94.94 164 ASN A O 1
ATOM 1246 N N . THR A 1 165 ? -2.385 2.573 -5.327 1.00 96.12 165 THR A N 1
ATOM 1247 C CA . THR A 1 165 ? -2.256 1.143 -5.083 1.00 96.12 165 THR A CA 1
ATOM 1248 C C . THR A 1 165 ? -3.248 0.670 -4.022 1.00 96.12 165 THR A C 1
ATOM 1250 O O . THR A 1 165 ? -3.445 1.316 -2.993 1.00 96.12 165 THR A O 1
ATOM 1253 N N . GLY A 1 166 ? -3.838 -0.503 -4.234 1.00 95.69 166 GLY A N 1
ATOM 1254 C CA . GLY A 1 166 ? -4.723 -1.177 -3.290 1.00 95.69 166 GLY A CA 1
ATOM 1255 C C . GLY A 1 166 ? -4.775 -2.685 -3.505 1.00 95.69 166 GLY A C 1
ATOM 1256 O O . GLY A 1 166 ? -3.900 -3.273 -4.140 1.00 95.69 166 GLY A O 1
ATOM 1257 N N . THR A 1 167 ? -5.806 -3.333 -2.969 1.00 95.44 167 THR A N 1
ATOM 1258 C CA . THR A 1 167 ? -6.040 -4.763 -3.205 1.00 95.44 167 THR A CA 1
ATOM 1259 C C . THR A 1 167 ? -6.379 -5.044 -4.670 1.00 95.44 167 THR A C 1
ATOM 1261 O O . THR A 1 167 ? -7.113 -4.275 -5.288 1.00 95.44 167 THR A O 1
ATOM 1264 N N . ASP A 1 168 ? -5.864 -6.153 -5.202 1.00 95.38 168 ASP A N 1
ATOM 1265 C CA . ASP A 1 168 ? -6.269 -6.726 -6.490 1.00 95.38 168 ASP A CA 1
ATOM 1266 C C . ASP A 1 168 ? -7.707 -7.287 -6.434 1.00 95.38 168 ASP A C 1
ATOM 1268 O O . ASP A 1 168 ? -8.330 -7.348 -5.367 1.00 95.38 168 ASP A O 1
ATOM 1272 N N . SER A 1 169 ? -8.224 -7.755 -7.572 1.00 93.50 169 SER A N 1
ATOM 1273 C CA . SER A 1 169 ? -9.552 -8.378 -7.695 1.00 93.50 169 SER A CA 1
ATOM 1274 C C . SER A 1 169 ? -9.751 -9.622 -6.814 1.00 93.50 169 SER A C 1
ATOM 1276 O O . SER A 1 169 ? -10.880 -10.043 -6.563 1.00 93.50 169 SER A O 1
ATOM 1278 N N . THR A 1 170 ? -8.662 -10.206 -6.302 1.00 93.19 170 THR A N 1
ATOM 1279 C CA . THR A 1 170 ? -8.675 -11.343 -5.370 1.00 93.19 170 THR A CA 1
ATOM 1280 C C . THR A 1 170 ? -8.583 -10.917 -3.901 1.00 93.19 170 THR A C 1
ATOM 1282 O O . THR A 1 170 ? -8.481 -11.773 -3.019 1.00 93.19 170 THR A O 1
ATOM 1285 N N . GLY A 1 171 ? -8.606 -9.610 -3.626 1.00 93.06 171 GLY A N 1
ATOM 1286 C CA . GLY A 1 171 ? -8.505 -9.041 -2.286 1.00 93.06 171 GLY A CA 1
ATOM 1287 C C . GLY A 1 171 ? -7.083 -9.039 -1.723 1.00 93.06 171 GLY A C 1
ATOM 1288 O O . GLY A 1 171 ? -6.922 -9.032 -0.502 1.00 93.06 171 GLY A O 1
ATOM 1289 N N . LYS A 1 172 ? -6.048 -9.092 -2.573 1.00 96.38 172 LYS A N 1
ATOM 1290 C CA . LYS A 1 172 ? -4.646 -9.139 -2.135 1.00 96.38 172 LYS A CA 1
ATOM 1291 C C . LYS A 1 172 ? -3.908 -7.849 -2.440 1.00 96.38 172 LYS A C 1
ATOM 1293 O O . LYS A 1 172 ? -3.940 -7.366 -3.565 1.00 96.38 172 LYS A O 1
ATOM 1298 N N . LEU A 1 173 ? -3.177 -7.346 -1.454 1.00 97.25 173 LEU A N 1
ATOM 1299 C CA . LEU A 1 173 ? -2.137 -6.338 -1.641 1.00 97.25 173 LEU A CA 1
ATOM 1300 C C . LEU A 1 173 ? -0.878 -6.836 -0.941 1.00 97.25 173 LEU A C 1
ATOM 1302 O O . LEU A 1 173 ? -0.810 -6.878 0.283 1.00 97.25 173 LEU A O 1
ATOM 1306 N N . LEU A 1 174 ? 0.103 -7.240 -1.733 1.00 97.06 174 LEU A N 1
ATOM 1307 C CA . LEU A 1 174 ? 1.402 -7.707 -1.289 1.00 97.06 174 LEU A CA 1
ATOM 1308 C C . LEU A 1 174 ? 2.446 -6.748 -1.839 1.00 97.06 174 LEU A C 1
ATOM 1310 O O . LEU A 1 174 ? 2.611 -6.623 -3.049 1.00 97.06 174 LEU A O 1
ATOM 1314 N N . PHE A 1 175 ? 3.168 -6.099 -0.947 1.00 95.44 175 PHE A N 1
ATOM 1315 C CA . PHE A 1 175 ? 4.327 -5.296 -1.266 1.00 95.44 175 PHE A CA 1
ATOM 1316 C C . PHE A 1 175 ? 5.423 -5.643 -0.271 1.00 95.44 175 PHE A C 1
ATOM 1318 O O . PHE A 1 175 ? 5.233 -5.546 0.942 1.00 95.44 175 PHE A O 1
ATOM 1325 N N . SER A 1 176 ? 6.574 -6.067 -0.776 1.00 91.31 176 SER A N 1
ATOM 1326 C CA . SER A 1 176 ? 7.747 -6.272 0.062 1.00 91.31 176 SER A CA 1
ATOM 1327 C C . SER A 1 176 ? 9.022 -5.955 -0.697 1.00 91.31 176 SER A C 1
ATOM 1329 O O . SER A 1 176 ? 9.134 -6.203 -1.900 1.00 91.31 176 SER A O 1
ATOM 1331 N N . ILE A 1 177 ? 9.990 -5.429 0.042 1.00 87.62 177 ILE A N 1
ATOM 1332 C CA . ILE A 1 177 ? 11.354 -5.203 -0.415 1.00 87.62 177 ILE A CA 1
ATOM 1333 C C . ILE A 1 177 ? 12.243 -6.130 0.400 1.00 87.62 177 ILE A C 1
ATOM 1335 O O . ILE A 1 177 ? 12.122 -6.201 1.623 1.00 87.62 177 ILE A O 1
ATOM 1339 N N . GLN A 1 178 ? 13.121 -6.850 -0.280 1.00 78.94 178 GLN A N 1
ATOM 1340 C CA . GLN A 1 178 ? 14.165 -7.639 0.348 1.00 78.94 178 GLN A CA 1
ATOM 1341 C C . GLN A 1 178 ? 15.511 -7.042 -0.040 1.00 78.94 178 GLN A C 1
ATOM 1343 O O . GLN A 1 178 ? 15.886 -7.034 -1.217 1.00 78.94 178 GLN A O 1
ATOM 1348 N N . ASP A 1 179 ? 16.243 -6.554 0.958 1.00 73.38 179 ASP A N 1
ATOM 1349 C CA . ASP A 1 179 ? 17.565 -5.973 0.756 1.00 73.38 179 ASP A CA 1
ATOM 1350 C C . ASP A 1 179 ? 18.476 -6.949 0.007 1.00 73.38 179 ASP A C 1
ATOM 1352 O O . ASP A 1 179 ? 18.669 -8.099 0.399 1.00 73.38 179 ASP A O 1
ATOM 1356 N N . GLY A 1 180 ? 19.006 -6.492 -1.127 1.00 70.88 180 GLY A N 1
ATOM 1357 C CA . GLY A 1 180 ? 19.868 -7.290 -1.999 1.00 70.88 180 GLY A CA 1
ATOM 1358 C C . GLY A 1 180 ? 19.159 -8.343 -2.863 1.00 70.88 180 GLY A C 1
ATOM 1359 O O . GLY A 1 180 ? 19.780 -8.821 -3.809 1.00 70.88 180 GLY A O 1
ATOM 1360 N N . ALA A 1 181 ? 17.885 -8.668 -2.611 1.00 76.94 181 ALA A N 1
ATOM 1361 C CA . ALA A 1 181 ? 17.116 -9.650 -3.390 1.00 76.94 181 ALA A CA 1
ATOM 1362 C C . ALA A 1 181 ? 16.051 -9.021 -4.311 1.00 76.94 181 ALA A C 1
ATOM 1364 O O . ALA A 1 181 ? 15.591 -9.674 -5.247 1.00 76.94 181 ALA A O 1
ATOM 1365 N N . GLY A 1 182 ? 15.711 -7.744 -4.104 1.00 86.44 182 GLY A N 1
ATOM 1366 C CA . GLY A 1 182 ? 14.814 -6.973 -4.966 1.00 86.44 182 GLY A CA 1
ATOM 1367 C C . GLY A 1 182 ? 13.478 -6.671 -4.299 1.00 86.44 182 GLY A C 1
ATOM 1368 O O . GLY A 1 182 ? 13.401 -6.494 -3.085 1.00 86.44 182 GLY A O 1
ATOM 1369 N N . PHE A 1 183 ? 12.416 -6.592 -5.091 1.00 90.81 183 PHE A N 1
ATOM 1370 C CA . PHE A 1 183 ? 11.072 -6.327 -4.584 1.00 90.81 183 PHE A CA 1
ATOM 1371 C C . PHE A 1 183 ? 10.055 -7.298 -5.186 1.00 90.81 183 PHE A C 1
ATOM 1373 O O . PHE A 1 183 ? 10.265 -7.894 -6.248 1.00 90.81 183 PHE A O 1
ATOM 1380 N N . SER A 1 184 ? 8.924 -7.420 -4.501 1.00 93.81 184 SER A N 1
ATOM 1381 C CA . SER A 1 184 ? 7.736 -8.084 -5.013 1.00 93.81 184 SER A CA 1
ATOM 1382 C C . SER A 1 184 ? 6.518 -7.204 -4.789 1.00 93.81 184 SER A C 1
ATOM 1384 O O . SER A 1 184 ? 6.351 -6.591 -3.731 1.00 93.81 184 SER A O 1
ATOM 1386 N N . PHE A 1 185 ? 5.674 -7.151 -5.807 1.00 96.75 185 PHE A N 1
ATOM 1387 C CA . PHE A 1 185 ? 4.413 -6.450 -5.786 1.00 96.75 185 PHE A CA 1
ATOM 1388 C C . PHE A 1 185 ? 3.322 -7.308 -6.428 1.00 96.75 185 PHE A C 1
ATOM 1390 O O . PHE A 1 185 ? 3.475 -7.825 -7.538 1.00 96.75 185 PHE A O 1
ATOM 1397 N N . ARG A 1 186 ? 2.203 -7.429 -5.720 1.00 97.38 186 ARG A N 1
ATOM 1398 C CA . ARG A 1 186 ? 0.928 -7.921 -6.229 1.00 97.38 186 ARG A CA 1
ATOM 1399 C C . ARG A 1 186 ? -0.173 -7.049 -5.651 1.00 97.38 186 ARG A C 1
ATOM 1401 O O . ARG A 1 186 ? -0.308 -6.990 -4.435 1.00 97.38 186 ARG A O 1
ATOM 1408 N N . GLY A 1 187 ? -0.980 -6.428 -6.489 1.00 97.31 187 GLY A N 1
ATOM 1409 C CA . GLY A 1 187 ? -2.068 -5.579 -6.022 1.00 97.31 187 GLY A CA 1
ATOM 1410 C C . GLY A 1 187 ? -2.827 -4.956 -7.176 1.00 97.31 187 GLY A C 1
ATOM 1411 O O . GLY A 1 187 ? -2.498 -5.185 -8.336 1.00 97.31 187 GLY A O 1
ATOM 1412 N N . GLY A 1 188 ? -3.840 -4.171 -6.844 1.00 97.00 188 GLY A N 1
ATOM 1413 C CA . GLY A 1 188 ? -4.550 -3.332 -7.795 1.00 97.00 188 GLY A CA 1
ATOM 1414 C C . GLY A 1 188 ? -3.886 -1.961 -7.893 1.00 97.00 188 GLY A C 1
ATOM 1415 O O . GLY A 1 188 ? -3.462 -1.417 -6.874 1.00 97.00 188 GLY A O 1
ATOM 1416 N N . ILE A 1 189 ? -3.827 -1.382 -9.088 1.00 96.81 189 ILE A N 1
ATOM 1417 C CA . ILE A 1 189 ? -3.383 0.004 -9.314 1.00 96.81 189 ILE A CA 1
ATOM 1418 C C . ILE A 1 189 ? -4.411 0.756 -10.151 1.00 96.81 189 ILE A C 1
ATOM 1420 O O . ILE A 1 189 ? -5.108 0.151 -10.961 1.00 96.81 189 ILE A O 1
ATOM 1424 N N . GLU A 1 190 ? -4.480 2.073 -10.014 1.00 95.50 190 GLU A N 1
ATOM 1425 C CA . GLU A 1 190 ? -5.281 2.897 -10.926 1.00 95.50 190 GLU A CA 1
ATOM 1426 C C . GLU A 1 190 ? -4.557 3.069 -12.269 1.00 95.50 190 GLU A C 1
ATOM 1428 O O . GLU A 1 190 ? -5.110 2.828 -13.344 1.00 95.50 190 GLU A O 1
ATOM 1433 N N . SER A 1 191 ? -3.274 3.423 -12.207 1.00 94.81 191 SER A N 1
ATOM 1434 C CA . SER A 1 191 ? -2.426 3.637 -13.377 1.00 94.81 191 SER A CA 1
ATOM 1435 C C . SER A 1 191 ? -0.949 3.417 -13.050 1.00 94.81 191 SER A C 1
ATOM 1437 O O . SER A 1 191 ? -0.561 3.317 -11.883 1.00 94.81 191 SER A O 1
ATOM 1439 N N . TYR A 1 192 ? -0.118 3.326 -14.089 1.00 97.12 192 TYR A N 1
ATOM 1440 C CA . TYR A 1 192 ? 1.333 3.295 -13.951 1.00 97.12 192 TYR A CA 1
ATOM 1441 C C . TYR A 1 192 ? 2.014 4.169 -15.002 1.00 97.12 192 TYR A C 1
ATOM 1443 O O . TYR A 1 192 ? 1.474 4.403 -16.084 1.00 97.12 192 TYR A O 1
ATOM 1451 N N . GLU A 1 193 ? 3.243 4.572 -14.704 1.00 96.81 193 GLU A N 1
ATOM 1452 C CA . GLU A 1 193 ? 4.158 5.228 -15.638 1.00 96.81 193 GLU A CA 1
ATOM 1453 C C . GLU A 1 193 ? 5.538 4.568 -15.578 1.00 96.81 193 GLU A C 1
ATOM 1455 O O . GLU A 1 193 ? 5.943 4.030 -14.545 1.00 96.81 193 GLU A O 1
ATOM 1460 N N . VAL A 1 194 ? 6.266 4.612 -16.695 1.00 96.06 194 VAL A N 1
ATOM 1461 C CA . VAL A 1 194 ? 7.682 4.232 -16.762 1.00 96.06 194 VAL A CA 1
ATOM 1462 C C . VAL A 1 194 ? 8.465 5.434 -17.268 1.00 96.06 194 VAL A C 1
ATOM 1464 O O . VAL A 1 194 ? 8.203 5.934 -18.361 1.00 96.06 194 VAL A O 1
ATOM 1467 N N . THR A 1 195 ? 9.426 5.899 -16.478 1.00 95.00 195 THR A N 1
ATOM 1468 C CA . THR A 1 195 ? 10.221 7.095 -16.764 1.00 95.00 195 THR A CA 1
ATOM 1469 C C . THR A 1 195 ? 11.712 6.807 -16.637 1.00 95.00 195 THR A C 1
ATOM 1471 O O . THR A 1 195 ? 12.140 5.843 -16.000 1.00 95.00 195 THR A O 1
ATOM 1474 N N . THR A 1 196 ? 12.531 7.640 -17.267 1.00 88.62 196 THR A N 1
ATOM 1475 C CA . THR A 1 196 ? 13.978 7.651 -17.036 1.00 88.62 196 THR A CA 1
ATOM 1476 C C . THR A 1 196 ? 14.256 8.713 -15.969 1.00 88.62 196 THR A C 1
ATOM 1478 O O . THR A 1 196 ? 13.860 9.858 -16.191 1.00 88.62 196 THR A O 1
ATOM 1481 N N . PRO A 1 197 ? 14.882 8.377 -14.824 1.00 72.06 197 PRO A N 1
ATOM 1482 C CA . PRO A 1 197 ? 15.263 9.373 -13.829 1.00 72.06 197 PRO A CA 1
ATOM 1483 C C . PRO A 1 197 ? 16.197 10.407 -14.463 1.00 72.06 197 PRO A C 1
ATOM 1485 O O . PRO A 1 197 ? 17.099 10.033 -15.217 1.00 72.06 197 PRO A O 1
ATOM 1488 N N . PHE A 1 198 ? 15.949 11.685 -14.183 1.00 58.00 198 PHE A N 1
ATOM 1489 C CA . PHE A 1 198 ? 16.827 12.790 -14.573 1.00 58.00 198 PHE A CA 1
ATOM 1490 C C . PHE A 1 198 ? 18.038 12.890 -13.645 1.00 58.00 198 PHE A C 1
ATOM 1492 O O . PHE A 1 198 ? 17.873 12.607 -12.435 1.00 58.00 198 PHE A O 1
#

pLDDT: mean 87.35, std 16.63, range [37.97, 98.25]